Protein AF-A0A3D2WXI6-F1 (afdb_monomer)

Structure (mmCIF, N/CA/C/O backbone):
data_AF-A0A3D2WXI6-F1
#
_entry.id   AF-A0A3D2WXI6-F1
#
loop_
_atom_site.group_PDB
_atom_site.id
_atom_site.type_symbol
_atom_site.label_atom_id
_atom_site.label_alt_id
_atom_site.label_comp_id
_atom_site.label_asym_id
_atom_site.label_entity_id
_atom_site.label_seq_id
_atom_site.pdbx_PDB_ins_code
_atom_site.Cartn_x
_atom_site.Cartn_y
_atom_site.Cartn_z
_atom_site.occupancy
_atom_site.B_iso_or_equiv
_atom_site.auth_seq_id
_atom_site.auth_comp_id
_atom_site.auth_asym_id
_atom_site.auth_atom_id
_atom_site.pdbx_PDB_model_num
ATOM 1 N N . ASN A 1 1 ? -4.720 9.364 -12.636 1.00 71.19 1 ASN A N 1
ATOM 2 C CA . ASN A 1 1 ? -3.694 10.401 -12.856 1.00 71.19 1 ASN A CA 1
ATOM 3 C C . ASN A 1 1 ? -2.562 9.793 -13.688 1.00 71.19 1 ASN A C 1
ATOM 5 O O . ASN A 1 1 ? -1.708 9.123 -13.113 1.00 71.19 1 ASN A O 1
ATOM 9 N N . PRO A 1 2 ? -2.601 9.925 -15.025 1.00 82.81 2 PRO A N 1
ATOM 10 C CA . PRO A 1 2 ? -1.592 9.344 -15.919 1.00 82.81 2 PRO A CA 1
ATOM 11 C C . PRO A 1 2 ? -0.189 9.930 -15.697 1.00 82.81 2 PRO A C 1
ATOM 13 O O . PRO A 1 2 ? 0.794 9.209 -15.832 1.00 82.81 2 PRO A O 1
ATOM 16 N N . THR A 1 3 ? -0.095 11.177 -15.228 1.00 92.06 3 THR A N 1
ATOM 17 C CA . THR A 1 3 ? 1.172 11.884 -15.005 1.00 92.06 3 THR A CA 1
ATOM 18 C C . THR A 1 3 ? 2.094 11.170 -14.018 1.00 92.06 3 THR A C 1
ATOM 20 O O . THR A 1 3 ? 3.305 11.198 -14.191 1.00 92.06 3 THR A O 1
ATOM 23 N N . VAL A 1 4 ? 1.551 10.468 -13.015 1.00 93.19 4 VAL A N 1
ATOM 24 C CA . VAL A 1 4 ? 2.363 9.665 -12.077 1.00 93.19 4 VAL A CA 1
ATOM 25 C C . VAL A 1 4 ? 3.071 8.516 -12.799 1.00 93.19 4 VAL A C 1
ATOM 27 O O . VAL A 1 4 ? 4.236 8.230 -12.529 1.00 93.19 4 VAL A O 1
ATOM 30 N N . LEU A 1 5 ? 2.383 7.867 -13.743 1.00 95.88 5 LEU A N 1
ATOM 31 C CA . LEU A 1 5 ? 2.965 6.789 -14.540 1.00 95.88 5 LEU A CA 1
ATOM 32 C C . LEU A 1 5 ? 4.033 7.341 -15.486 1.00 95.88 5 LEU A C 1
ATOM 34 O O . LEU A 1 5 ? 5.084 6.727 -15.646 1.00 95.88 5 LEU A O 1
ATOM 38 N N . ASP A 1 6 ? 3.796 8.503 -16.088 1.00 95.94 6 ASP A N 1
ATOM 39 C CA . ASP A 1 6 ? 4.765 9.118 -16.996 1.00 95.94 6 ASP A CA 1
ATOM 40 C C . ASP A 1 6 ? 5.996 9.645 -16.255 1.00 95.94 6 ASP A C 1
ATOM 42 O O . ASP A 1 6 ? 7.114 9.402 -16.704 1.00 95.94 6 ASP A O 1
ATOM 46 N N . ALA A 1 7 ? 5.825 10.231 -15.068 1.00 95.69 7 ALA A N 1
ATOM 47 C CA . ALA A 1 7 ? 6.933 10.594 -14.186 1.00 95.69 7 ALA A CA 1
ATOM 48 C C . ALA A 1 7 ? 7.771 9.367 -13.805 1.00 95.69 7 ALA A C 1
ATOM 50 O O . ALA A 1 7 ? 8.995 9.397 -13.891 1.00 95.69 7 ALA A O 1
ATOM 51 N N . ALA A 1 8 ? 7.129 8.243 -13.476 1.00 95.69 8 ALA A N 1
ATOM 52 C CA . ALA A 1 8 ? 7.852 7.008 -13.211 1.00 95.69 8 ALA A CA 1
ATOM 53 C C . ALA A 1 8 ? 8.580 6.471 -14.456 1.00 95.69 8 ALA A C 1
ATOM 55 O O . ALA A 1 8 ? 9.699 5.989 -14.338 1.00 95.69 8 ALA A O 1
ATOM 56 N N . LYS A 1 9 ? 8.031 6.563 -15.670 1.00 96.25 9 LYS A N 1
ATOM 57 C CA . LYS A 1 9 ? 8.813 6.213 -16.877 1.00 96.25 9 LYS A CA 1
ATOM 58 C C . LYS A 1 9 ? 9.997 7.160 -17.067 1.00 96.25 9 LYS A C 1
ATOM 60 O O . LYS A 1 9 ? 11.080 6.723 -17.457 1.00 96.25 9 LYS A O 1
ATOM 65 N N . TRP A 1 10 ? 9.797 8.442 -16.775 1.00 96.25 10 TRP A N 1
ATOM 66 C CA . TRP A 1 10 ? 10.835 9.455 -16.877 1.00 96.25 10 TRP A CA 1
ATOM 67 C C . TRP A 1 10 ? 11.980 9.178 -15.897 1.00 96.25 10 TRP A C 1
ATOM 69 O O . TRP A 1 10 ? 13.123 9.148 -16.343 1.00 96.25 10 TRP A O 1
ATOM 79 N N . PHE A 1 11 ? 11.694 8.863 -14.624 1.00 95.38 11 PHE A N 1
ATOM 80 C CA . PHE A 1 11 ? 12.709 8.471 -13.634 1.00 95.38 11 PHE A CA 1
ATOM 81 C C . PHE A 1 11 ? 13.508 7.252 -14.091 1.00 95.38 11 PHE A C 1
ATOM 83 O O . PHE A 1 11 ? 14.732 7.259 -14.028 1.00 95.38 11 PHE A O 1
ATOM 90 N N . HIS A 1 12 ? 12.836 6.228 -14.614 1.00 94.69 12 HIS A N 1
ATOM 91 C CA . HIS A 1 12 ? 13.526 5.059 -15.151 1.00 94.69 12 HIS A CA 1
ATOM 92 C C . HIS A 1 12 ? 14.453 5.426 -16.320 1.00 94.69 12 HIS A C 1
ATOM 94 O O . HIS A 1 12 ? 15.540 4.883 -16.446 1.00 94.69 12 HIS A O 1
ATOM 100 N N . THR A 1 13 ? 14.029 6.335 -17.197 1.00 95.75 13 THR A N 1
ATOM 101 C CA . THR A 1 13 ? 14.791 6.675 -18.408 1.00 95.75 13 THR A CA 1
ATOM 102 C C . THR A 1 13 ? 15.962 7.615 -18.120 1.00 95.75 13 THR A C 1
ATOM 104 O O . THR A 1 13 ? 16.992 7.500 -18.772 1.00 95.75 13 THR A O 1
ATOM 107 N N . HIS A 1 14 ? 15.812 8.531 -17.159 1.00 95.38 14 HIS A N 1
ATOM 108 C CA . HIS A 1 14 ? 16.753 9.640 -16.964 1.00 95.38 14 HIS A CA 1
ATOM 109 C C . HIS A 1 14 ? 17.494 9.610 -15.627 1.00 95.38 14 HIS A C 1
ATOM 111 O O . HIS A 1 14 ? 18.581 10.162 -15.549 1.00 95.38 14 HIS A O 1
ATOM 117 N N . LEU A 1 15 ? 16.931 8.996 -14.579 1.00 92.94 15 LEU A N 1
ATOM 118 C CA . LEU A 1 15 ? 17.599 8.897 -13.275 1.00 92.94 15 LEU A CA 1
ATOM 119 C C . LEU A 1 15 ? 18.297 7.551 -13.092 1.00 92.94 15 LEU A C 1
ATOM 121 O O . LEU A 1 15 ? 19.396 7.509 -12.559 1.00 92.94 15 LEU A O 1
ATOM 125 N N . LEU A 1 16 ? 17.685 6.449 -13.537 1.00 90.94 16 LEU A N 1
ATOM 126 C CA . LEU A 1 16 ? 18.282 5.121 -13.367 1.00 90.94 16 LEU A CA 1
ATOM 127 C C . LEU A 1 16 ? 19.660 4.965 -14.042 1.00 90.94 16 LEU A C 1
ATOM 129 O O . LEU A 1 16 ? 20.490 4.283 -13.465 1.00 90.94 16 LEU A O 1
ATOM 133 N N . PRO A 1 17 ? 19.973 5.577 -15.202 1.00 93.75 17 PRO A N 1
ATOM 134 C CA . PRO A 1 17 ? 21.330 5.494 -15.755 1.00 93.75 17 PRO A CA 1
ATOM 135 C C . PRO A 1 17 ? 22.410 6.155 -14.881 1.00 93.75 17 PRO A C 1
ATOM 137 O O . PRO A 1 17 ? 23.574 5.780 -14.972 1.00 93.75 17 PRO A O 1
ATOM 140 N N . GLU A 1 18 ? 22.022 7.111 -14.033 1.00 93.38 18 GLU A N 1
ATOM 141 C CA . GLU A 1 18 ? 22.920 7.895 -13.173 1.00 93.38 18 GLU A CA 1
ATOM 142 C C . GLU A 1 18 ? 23.006 7.339 -11.736 1.00 93.38 18 GLU A C 1
ATOM 144 O O . GLU A 1 18 ? 23.770 7.838 -10.907 1.00 93.38 18 GLU A O 1
ATOM 149 N N . HIS A 1 19 ? 22.218 6.309 -11.409 1.00 91.12 19 HIS A N 1
ATOM 150 C CA . HIS A 1 19 ? 22.110 5.741 -10.066 1.00 91.12 19 HIS A CA 1
ATOM 151 C C . HIS A 1 19 ? 22.049 4.213 -10.111 1.00 91.12 19 HIS A C 1
ATOM 153 O O . HIS A 1 19 ? 21.441 3.634 -10.999 1.00 91.12 19 HIS A O 1
ATOM 159 N N . GLU A 1 20 ? 22.599 3.535 -9.103 1.00 87.56 20 GLU A N 1
ATOM 160 C CA . GLU A 1 20 ? 22.568 2.064 -9.049 1.00 87.56 20 GLU A CA 1
ATOM 161 C C . GLU A 1 20 ? 21.134 1.504 -9.040 1.00 87.56 20 GLU A C 1
ATOM 163 O O . GLU A 1 20 ? 20.847 0.469 -9.643 1.00 87.56 20 GLU A O 1
ATOM 168 N N . VAL A 1 21 ? 20.209 2.209 -8.381 1.00 88.12 21 VAL A N 1
ATOM 169 C CA . VAL A 1 21 ? 18.801 1.822 -8.301 1.00 88.12 21 VAL A CA 1
ATOM 170 C C . VAL A 1 21 ? 17.900 3.033 -8.055 1.00 88.12 21 VAL A C 1
ATOM 172 O O . VAL A 1 21 ? 18.290 4.007 -7.414 1.00 88.12 21 VAL A O 1
ATOM 175 N N . VAL A 1 22 ? 16.657 2.958 -8.538 1.00 92.31 22 VAL A N 1
ATOM 176 C CA . VAL A 1 22 ? 15.601 3.940 -8.261 1.00 92.31 22 VAL A CA 1
ATOM 177 C C . VAL A 1 22 ? 14.370 3.214 -7.718 1.00 92.31 22 VAL A C 1
ATOM 179 O O . VAL A 1 22 ? 13.900 2.233 -8.300 1.00 92.31 22 VAL A O 1
ATOM 182 N N . HIS A 1 23 ? 13.829 3.713 -6.605 1.00 93.75 23 HIS A N 1
ATOM 183 C CA . HIS A 1 23 ? 12.719 3.098 -5.870 1.00 93.75 23 HIS A CA 1
ATOM 184 C C . HIS A 1 23 ? 11.489 4.014 -5.824 1.00 93.75 23 HIS A C 1
ATOM 186 O O . HIS A 1 23 ? 11.142 4.521 -4.755 1.00 93.75 23 HIS A O 1
ATOM 192 N N . PRO A 1 24 ? 10.797 4.267 -6.948 1.00 96.06 24 PRO A N 1
ATOM 193 C CA . PRO A 1 24 ? 9.592 5.076 -6.888 1.00 96.06 24 PRO A CA 1
ATOM 194 C C . PRO A 1 24 ? 8.495 4.294 -6.161 1.00 96.06 24 PRO A C 1
ATOM 196 O O . PRO A 1 24 ? 8.316 3.091 -6.371 1.00 96.06 24 PRO A O 1
ATOM 199 N N . VAL A 1 25 ? 7.743 4.975 -5.303 1.00 96.50 25 VAL A N 1
ATOM 200 C CA . VAL A 1 25 ? 6.682 4.360 -4.504 1.00 96.50 25 VAL A CA 1
ATOM 201 C C . VAL A 1 25 ? 5.385 5.120 -4.725 1.00 96.50 25 VAL A C 1
ATOM 203 O O . VAL A 1 25 ? 5.319 6.326 -4.504 1.00 96.50 25 VAL A O 1
ATOM 206 N N . VAL A 1 26 ? 4.339 4.405 -5.132 1.00 97.38 26 VAL A N 1
ATOM 207 C CA . VAL A 1 26 ? 2.972 4.934 -5.115 1.00 97.38 26 VAL A CA 1
ATOM 208 C C . VAL A 1 26 ? 2.333 4.567 -3.785 1.00 97.38 26 VAL A C 1
ATOM 210 O O . VAL A 1 26 ? 2.302 3.395 -3.418 1.00 97.38 26 VAL A O 1
ATOM 213 N N . SER A 1 27 ? 1.790 5.565 -3.093 1.00 96.19 27 SER A N 1
ATOM 214 C CA . SER A 1 27 ? 0.934 5.379 -1.923 1.00 96.19 27 SER A CA 1
ATOM 215 C C . SER A 1 27 ? -0.479 5.859 -2.241 1.00 96.19 27 SER A C 1
ATOM 217 O O . SER A 1 27 ? -0.657 6.863 -2.937 1.00 96.19 27 SER A O 1
ATOM 219 N N . THR A 1 28 ? -1.497 5.135 -1.784 1.00 96.81 28 THR A N 1
ATOM 220 C CA . THR A 1 28 ? -2.892 5.497 -2.038 1.00 96.81 28 THR A CA 1
ATOM 221 C C . THR A 1 28 ? -3.820 5.065 -0.911 1.00 96.81 28 THR A C 1
ATOM 223 O O . THR A 1 28 ? -3.675 3.992 -0.335 1.00 96.81 28 THR A O 1
ATOM 226 N N . MET A 1 29 ? -4.833 5.888 -0.648 1.00 95.94 29 MET A N 1
ATOM 227 C CA . MET A 1 29 ? -5.969 5.556 0.220 1.00 95.94 29 MET A CA 1
ATOM 228 C C . MET A 1 29 ? -7.058 4.728 -0.485 1.00 95.94 29 MET A C 1
ATOM 230 O O . MET A 1 29 ? -8.073 4.410 0.130 1.00 95.94 29 MET A O 1
ATOM 234 N N . MET A 1 30 ? -6.846 4.363 -1.759 1.00 97.69 30 MET A N 1
ATOM 235 C CA . MET A 1 30 ? -7.803 3.642 -2.610 1.00 97.69 30 MET A CA 1
ATOM 236 C C . MET A 1 30 ? -9.127 4.416 -2.783 1.00 97.69 30 MET A C 1
ATOM 238 O O . MET A 1 30 ? -10.163 3.995 -2.271 1.00 97.69 30 MET A O 1
ATOM 242 N N . PRO A 1 31 ? -9.114 5.568 -3.487 1.00 97.25 31 PRO A N 1
ATOM 243 C CA . PRO A 1 31 ? -10.261 6.471 -3.567 1.00 97.25 31 PRO A CA 1
ATOM 244 C C . PRO A 1 31 ? -11.451 5.861 -4.315 1.00 97.25 31 PRO A C 1
ATOM 246 O O . PRO A 1 31 ? -11.362 5.571 -5.510 1.00 97.25 31 PRO A O 1
ATOM 249 N N . LYS A 1 32 ? -12.601 5.754 -3.643 1.00 96.38 32 LYS A N 1
ATOM 250 C CA . LYS A 1 32 ? -13.790 5.045 -4.144 1.00 96.38 32 LYS A CA 1
ATOM 251 C C . LYS A 1 32 ? -14.466 5.687 -5.353 1.00 96.38 32 LYS A C 1
ATOM 253 O O . LYS A 1 32 ? -15.158 5.014 -6.102 1.00 96.38 32 LYS A O 1
ATOM 258 N N . ARG A 1 33 ? -14.272 6.995 -5.551 1.00 95.19 33 ARG A N 1
ATOM 259 C CA . ARG A 1 33 ? -14.867 7.759 -6.666 1.00 95.19 33 ARG A CA 1
ATOM 260 C C . ARG A 1 33 ? -13.975 7.831 -7.906 1.00 95.19 33 ARG A C 1
ATOM 262 O O . ARG A 1 33 ? -14.335 8.486 -8.876 1.00 95.19 33 ARG A O 1
ATOM 269 N N . ASN A 1 34 ? -12.804 7.195 -7.884 1.00 95.25 34 ASN A N 1
ATOM 270 C CA . ASN A 1 34 ? -11.911 7.171 -9.034 1.00 95.25 34 ASN A CA 1
ATOM 271 C C . ASN A 1 34 ? -12.202 5.941 -9.904 1.00 95.25 34 ASN A C 1
ATOM 273 O O . ASN A 1 34 ? -11.692 4.853 -9.644 1.00 95.25 34 ASN A O 1
ATOM 277 N N . GLU A 1 35 ? -12.981 6.135 -10.967 1.00 94.44 35 GLU A N 1
ATOM 278 C CA . GLU A 1 35 ? -13.346 5.081 -11.928 1.00 94.44 35 GLU A CA 1
ATOM 279 C C . GLU A 1 35 ? -12.125 4.405 -12.588 1.00 94.44 35 GLU A C 1
ATOM 281 O O . GLU A 1 35 ? -12.158 3.222 -12.924 1.00 94.44 35 GLU A O 1
ATOM 286 N N . TRP A 1 36 ? -10.999 5.120 -12.694 1.00 95.88 36 TRP A N 1
ATOM 287 C CA . TRP A 1 36 ? -9.758 4.628 -13.296 1.00 95.88 36 TRP A CA 1
ATOM 288 C C . TRP A 1 36 ? -8.810 3.967 -12.288 1.00 95.88 36 TRP A C 1
ATOM 290 O O . TRP A 1 36 ? -7.704 3.571 -12.664 1.00 95.88 36 TRP A O 1
ATOM 300 N N . LEU A 1 37 ? -9.201 3.838 -11.013 1.00 96.88 37 LEU A N 1
ATOM 301 C CA . LEU A 1 37 ? -8.332 3.328 -9.948 1.00 96.88 37 LEU A CA 1
ATOM 302 C C . LEU A 1 37 ? -7.794 1.931 -10.265 1.00 96.88 37 LEU A C 1
ATOM 304 O O . LEU A 1 37 ? -6.585 1.715 -10.196 1.00 96.88 37 LEU A O 1
ATOM 308 N N . LYS A 1 38 ? -8.665 0.998 -10.670 1.00 97.25 38 LYS A N 1
ATOM 309 C CA . LYS A 1 38 ? -8.248 -0.373 -11.001 1.00 97.25 38 LYS A CA 1
ATOM 310 C C . LYS A 1 38 ? -7.231 -0.389 -12.141 1.00 97.25 38 LYS A C 1
ATOM 312 O O . LYS A 1 38 ? -6.179 -1.013 -12.013 1.00 97.25 38 LYS A O 1
ATOM 317 N N . LEU A 1 39 ? -7.512 0.336 -13.226 1.00 97.06 39 LEU A N 1
ATOM 318 C CA . LEU A 1 39 ? -6.600 0.439 -14.367 1.00 97.06 39 LEU A CA 1
ATOM 319 C C . LEU A 1 39 ? -5.245 1.018 -13.944 1.00 97.06 39 LEU A C 1
ATOM 321 O O . LEU A 1 39 ? -4.199 0.499 -14.337 1.00 97.06 39 LEU A O 1
ATOM 325 N N . PHE A 1 40 ? -5.260 2.069 -13.125 1.00 98.00 40 PHE A N 1
ATOM 326 C CA . PHE A 1 40 ? -4.052 2.704 -12.620 1.00 98.00 40 PHE A CA 1
ATOM 327 C C . PHE A 1 40 ? -3.211 1.742 -11.773 1.00 98.00 40 PHE A C 1
ATOM 329 O O . PHE A 1 40 ? -2.027 1.582 -12.058 1.00 98.00 40 PHE A O 1
ATOM 336 N N . ILE A 1 41 ? -3.810 1.054 -10.794 1.00 98.31 41 ILE A N 1
ATOM 337 C CA . ILE A 1 41 ? -3.106 0.102 -9.920 1.00 98.31 41 ILE A CA 1
ATOM 338 C C . ILE A 1 41 ? -2.503 -1.048 -10.727 1.00 98.31 41 ILE A C 1
ATOM 340 O O . ILE A 1 41 ? -1.327 -1.368 -10.566 1.00 98.31 41 ILE A O 1
ATOM 344 N N . HIS A 1 42 ? -3.270 -1.632 -11.648 1.00 97.75 42 HIS A N 1
ATOM 345 C CA . HIS A 1 42 ? -2.789 -2.725 -12.499 1.00 97.75 42 HIS A CA 1
ATOM 346 C C . HIS A 1 42 ? -1.640 -2.272 -13.408 1.00 97.75 42 HIS A C 1
ATOM 348 O O . HIS A 1 42 ? -0.659 -2.995 -13.594 1.00 97.75 42 HIS A O 1
ATOM 354 N N . THR A 1 43 ? -1.721 -1.051 -13.942 1.00 98.00 43 THR A N 1
ATOM 355 C CA . THR A 1 43 ? -0.654 -0.470 -14.770 1.00 98.00 43 THR A CA 1
ATOM 356 C C . THR A 1 43 ? 0.596 -0.181 -13.945 1.00 98.00 43 THR A C 1
ATOM 358 O O . THR A 1 43 ? 1.698 -0.539 -14.365 1.00 98.00 43 THR A O 1
ATOM 361 N N . TRP A 1 44 ? 0.433 0.393 -12.750 1.00 98.38 44 TRP A N 1
ATOM 362 C CA . TRP A 1 44 ? 1.526 0.625 -11.812 1.00 98.38 44 TRP A CA 1
ATOM 363 C C . TRP A 1 44 ? 2.227 -0.679 -11.440 1.00 98.38 44 TRP A C 1
ATOM 365 O O . TRP A 1 44 ? 3.444 -0.767 -11.554 1.00 98.38 44 TRP A O 1
ATOM 375 N N . MET A 1 45 ? 1.476 -1.722 -11.084 1.00 98.38 45 MET A N 1
ATOM 376 C CA . MET A 1 45 ? 2.047 -3.021 -10.721 1.00 98.38 45 MET A CA 1
ATOM 377 C C . MET A 1 45 ? 2.781 -3.684 -11.887 1.00 98.38 45 MET A C 1
ATOM 379 O O . MET A 1 45 ? 3.846 -4.271 -11.691 1.00 98.38 45 MET A O 1
ATOM 383 N N . ARG A 1 46 ? 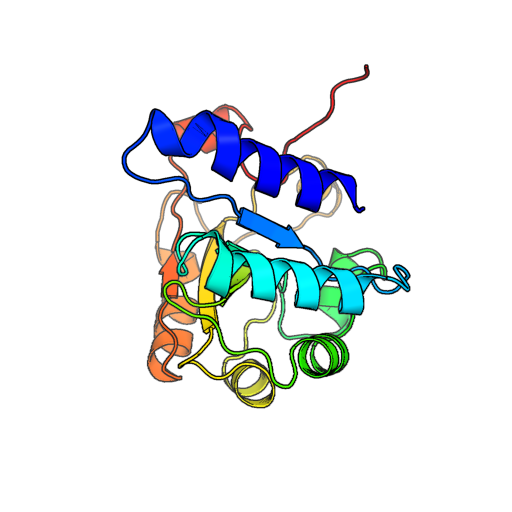2.289 -3.526 -13.122 1.00 98.06 46 ARG A N 1
ATOM 384 C CA . ARG A 1 46 ? 3.020 -3.969 -14.317 1.00 98.06 46 ARG A CA 1
ATOM 385 C C . ARG A 1 46 ? 4.347 -3.229 -14.473 1.00 98.06 46 ARG A C 1
ATOM 387 O O . ARG A 1 46 ? 5.355 -3.872 -14.752 1.00 98.06 46 ARG A O 1
ATOM 394 N N . MET A 1 47 ? 4.362 -1.908 -14.291 1.00 97.88 47 MET A N 1
ATOM 395 C CA . MET A 1 47 ? 5.595 -1.118 -14.340 1.00 97.88 47 MET A CA 1
ATOM 396 C C . MET A 1 47 ? 6.546 -1.495 -13.202 1.00 97.88 47 MET A C 1
ATOM 398 O O . MET A 1 47 ? 7.712 -1.769 -13.463 1.00 97.88 47 MET A O 1
ATOM 402 N N . LYS A 1 48 ? 6.053 -1.599 -11.965 1.00 97.31 48 LYS A N 1
ATOM 403 C CA . LYS A 1 48 ? 6.834 -2.052 -10.809 1.00 97.31 48 LYS A CA 1
ATOM 404 C C . LYS A 1 48 ? 7.531 -3.377 -11.094 1.00 97.31 48 LYS A C 1
ATOM 406 O O . LYS A 1 48 ? 8.736 -3.481 -10.891 1.00 97.31 48 LYS A O 1
ATOM 411 N N . ASN A 1 49 ? 6.787 -4.371 -11.573 1.00 98.31 49 ASN A N 1
ATOM 412 C CA . ASN A 1 49 ? 7.320 -5.715 -11.771 1.00 98.31 49 ASN A CA 1
ATOM 413 C C . ASN A 1 49 ? 8.238 -5.816 -12.995 1.00 98.31 49 ASN A C 1
ATOM 415 O O . ASN A 1 49 ? 9.242 -6.514 -12.931 1.00 98.31 49 ASN A O 1
ATOM 419 N N . ARG A 1 50 ? 7.895 -5.157 -14.110 1.00 97.25 50 ARG A N 1
ATOM 420 C CA . ARG A 1 50 ? 8.604 -5.333 -15.390 1.00 97.25 50 ARG A CA 1
ATOM 421 C C . ARG A 1 50 ? 9.620 -4.240 -15.680 1.00 97.25 50 ARG A C 1
ATOM 423 O O . ARG A 1 50 ? 10.744 -4.554 -16.031 1.00 97.25 50 ARG A O 1
ATOM 430 N N . LEU A 1 51 ? 9.221 -2.976 -15.549 1.00 96.44 51 LEU A N 1
ATOM 431 C CA . LEU A 1 51 ? 10.095 -1.839 -15.847 1.00 96.44 51 LEU A CA 1
ATOM 432 C C . LEU A 1 51 ? 11.140 -1.660 -14.744 1.00 96.44 51 LEU A C 1
ATOM 434 O O . LEU A 1 51 ? 12.310 -1.485 -15.029 1.00 96.44 51 LEU A O 1
ATOM 438 N N . TYR A 1 52 ? 10.725 -1.765 -13.482 1.00 96.56 52 TYR A N 1
ATOM 439 C CA . TYR A 1 52 ? 11.607 -1.575 -12.329 1.00 96.56 52 TYR A CA 1
ATOM 440 C C . TYR A 1 52 ? 12.184 -2.875 -11.754 1.00 96.56 52 TYR A C 1
ATOM 442 O O . TYR A 1 52 ? 12.827 -2.836 -10.707 1.00 96.56 52 TYR A O 1
ATOM 450 N N . GLY A 1 53 ? 11.916 -4.033 -12.369 1.00 95.75 53 GLY A N 1
ATOM 451 C CA . GLY A 1 53 ? 12.407 -5.330 -11.882 1.00 95.75 53 GLY A CA 1
ATOM 452 C C . GLY A 1 53 ? 12.012 -5.654 -10.434 1.00 95.75 53 GLY A C 1
ATOM 453 O O . GLY A 1 53 ? 12.716 -6.384 -9.748 1.00 95.75 53 GLY A O 1
ATOM 454 N N . GLY A 1 54 ? 10.917 -5.073 -9.935 1.00 96.06 54 GLY A N 1
ATOM 455 C CA . GLY A 1 54 ? 10.458 -5.225 -8.555 1.00 96.06 54 GLY A CA 1
ATOM 456 C C . GLY A 1 54 ? 10.954 -4.170 -7.559 1.00 96.06 54 GLY A C 1
ATOM 457 O O . GLY A 1 54 ? 10.475 -4.171 -6.421 1.00 96.06 54 GLY A O 1
ATOM 458 N N . ASN A 1 55 ? 11.828 -3.243 -7.973 1.00 95.25 55 ASN A N 1
ATOM 459 C CA . ASN A 1 55 ? 12.421 -2.212 -7.109 1.00 95.25 55 ASN A CA 1
ATOM 460 C C . ASN A 1 55 ? 11.472 -1.064 -6.742 1.00 95.25 55 ASN A C 1
ATOM 462 O O . ASN A 1 55 ? 11.673 -0.419 -5.713 1.00 95.25 55 ASN A O 1
ATOM 466 N N . ALA A 1 56 ? 10.432 -0.814 -7.538 1.00 96.81 56 ALA A N 1
ATOM 467 C CA . ALA A 1 56 ? 9.387 0.142 -7.179 1.00 96.81 56 ALA A CA 1
ATOM 468 C C . ALA A 1 56 ? 8.466 -0.417 -6.075 1.00 96.81 56 ALA A C 1
ATOM 470 O O . ALA A 1 56 ? 8.413 -1.627 -5.837 1.00 96.81 56 ALA A O 1
ATOM 471 N N . GLY A 1 57 ? 7.720 0.457 -5.401 1.00 97.62 57 GLY A N 1
ATOM 472 C CA . GLY A 1 57 ? 6.811 0.102 -4.307 1.00 97.62 57 GLY A CA 1
ATOM 473 C C . GLY A 1 57 ? 5.347 0.444 -4.585 1.00 97.62 57 GLY A C 1
ATOM 474 O O . GLY A 1 57 ? 5.033 1.377 -5.321 1.00 97.62 57 GLY A O 1
ATOM 475 N N . LEU A 1 58 ? 4.440 -0.297 -3.952 1.00 98.50 58 LEU A N 1
ATOM 476 C CA . LEU A 1 58 ? 3.037 0.083 -3.798 1.00 98.50 58 LEU A CA 1
ATOM 477 C C . LEU A 1 58 ? 2.701 0.027 -2.310 1.00 98.50 58 LEU A C 1
ATOM 479 O O . LEU A 1 58 ? 3.012 -0.967 -1.654 1.00 98.50 58 LEU A O 1
ATOM 483 N N . GLN A 1 59 ? 2.066 1.078 -1.804 1.00 98.56 59 GLN A N 1
ATOM 484 C CA . GLN A 1 59 ? 1.564 1.135 -0.440 1.00 98.56 59 GLN A CA 1
ATOM 485 C C . GLN A 1 59 ? 0.078 1.486 -0.431 1.00 98.56 59 GLN A C 1
ATOM 487 O O . GLN A 1 59 ? -0.369 2.386 -1.148 1.00 98.56 59 GLN A O 1
ATOM 492 N N . LEU A 1 60 ? -0.679 0.771 0.389 1.00 98.38 60 LEU A N 1
ATOM 493 C CA . LEU A 1 60 ? -2.102 0.974 0.597 1.00 98.38 60 LEU A CA 1
ATOM 494 C C . LEU A 1 60 ? -2.299 1.535 2.002 1.00 98.38 60 LEU A C 1
ATOM 496 O O . LEU A 1 60 ? -1.911 0.904 2.983 1.00 98.38 60 LEU A O 1
ATOM 500 N N . SER A 1 61 ? -2.891 2.720 2.108 1.00 96.31 61 SER A N 1
ATOM 501 C CA . SER A 1 61 ? -3.266 3.298 3.398 1.00 96.31 61 SER A CA 1
ATOM 502 C C . SER A 1 61 ? -4.544 2.628 3.895 1.00 96.31 61 SER A C 1
ATOM 504 O O . SER A 1 61 ? -5.646 2.936 3.426 1.00 96.31 61 SER A O 1
ATOM 506 N N . ILE A 1 62 ? -4.373 1.670 4.808 1.00 96.94 62 ILE A N 1
ATOM 507 C CA . ILE A 1 62 ? -5.464 0.896 5.403 1.00 96.94 62 ILE A CA 1
ATOM 508 C C . ILE A 1 62 ? -5.932 1.561 6.692 1.00 96.94 62 ILE A C 1
ATOM 510 O O . ILE A 1 62 ? -7.110 1.893 6.792 1.00 96.94 62 ILE A O 1
ATOM 514 N N . ASN A 1 63 ? -4.994 1.837 7.602 1.00 93.06 63 ASN A N 1
ATOM 515 C CA . ASN A 1 63 ? -5.163 2.517 8.890 1.00 93.06 63 ASN A CA 1
ATOM 516 C C . ASN A 1 63 ? -6.069 1.855 9.938 1.00 93.06 63 ASN A C 1
ATOM 518 O O . ASN A 1 63 ? -5.739 1.966 11.112 1.00 93.06 63 ASN A O 1
ATOM 522 N N . SER A 1 64 ? -7.141 1.168 9.550 1.00 94.62 64 SER A N 1
ATOM 523 C CA . SER A 1 64 ? -7.978 0.374 10.455 1.00 94.62 64 SER A CA 1
ATOM 524 C C . SER A 1 64 ? -8.545 -0.856 9.741 1.00 94.62 64 SER A C 1
ATOM 526 O O . SER A 1 64 ? -8.773 -0.818 8.525 1.00 94.62 64 SER A O 1
ATOM 528 N N . THR A 1 65 ? -8.747 -1.946 10.485 1.00 97.19 65 THR A N 1
ATOM 529 C CA . THR A 1 65 ? -9.489 -3.140 10.043 1.00 97.19 65 THR A CA 1
ATOM 530 C C . THR A 1 65 ? -10.995 -3.024 10.229 1.00 97.19 65 THR A C 1
ATOM 532 O O . THR A 1 65 ? -11.740 -3.813 9.648 1.00 97.19 65 THR A O 1
ATOM 535 N N . ASN A 1 66 ? -11.445 -2.012 10.966 1.00 97.00 66 ASN A N 1
ATOM 536 C CA . ASN A 1 66 ? -12.847 -1.693 11.148 1.00 97.00 66 ASN A CA 1
ATOM 537 C C . ASN A 1 66 ? -13.330 -0.755 10.026 1.00 97.00 66 ASN A C 1
ATOM 539 O O . ASN A 1 66 ? -12.788 0.334 9.814 1.00 97.00 66 ASN A O 1
ATOM 543 N N . GLU A 1 67 ? -14.367 -1.169 9.294 1.00 96.94 67 GLU A N 1
ATOM 544 C CA . GLU A 1 67 ? -14.880 -0.408 8.146 1.00 96.94 67 GLU A CA 1
ATOM 545 C C . GLU A 1 67 ? -15.471 0.952 8.536 1.00 96.94 67 GLU A C 1
ATOM 547 O O . GLU A 1 67 ? -15.319 1.916 7.783 1.00 96.94 67 GLU A O 1
ATOM 552 N N . ASP A 1 68 ? -16.096 1.068 9.711 1.00 95.81 68 ASP A N 1
ATOM 553 C CA . ASP A 1 68 ? -16.686 2.325 10.174 1.00 95.81 68 ASP A CA 1
ATOM 554 C C . ASP A 1 68 ? -15.594 3.329 10.556 1.00 95.81 68 ASP A C 1
ATOM 556 O O . ASP A 1 68 ? -15.614 4.472 10.087 1.00 95.81 68 ASP A O 1
ATOM 560 N N . GLU A 1 69 ? -14.590 2.896 11.328 1.00 94.00 69 GLU A N 1
ATOM 561 C CA . GLU A 1 69 ? -13.419 3.718 11.662 1.00 94.00 69 GLU A CA 1
ATOM 562 C C . GLU A 1 69 ? -12.709 4.198 10.398 1.00 94.00 69 GLU A C 1
ATOM 564 O O . GLU A 1 69 ? -12.402 5.385 10.238 1.00 94.00 69 GLU A O 1
ATOM 569 N N . ARG A 1 70 ? -12.484 3.277 9.460 1.00 94.00 70 ARG A N 1
ATOM 570 C CA . ARG A 1 70 ? -11.820 3.572 8.199 1.00 94.00 70 ARG A CA 1
ATOM 571 C C . ARG A 1 70 ? -12.636 4.542 7.342 1.00 94.00 70 ARG A C 1
ATOM 573 O O . ARG A 1 70 ? -12.075 5.475 6.758 1.00 94.00 70 ARG A O 1
ATOM 580 N N . ASN A 1 71 ? -13.950 4.348 7.261 1.00 92.75 71 ASN A N 1
ATOM 581 C CA . ASN A 1 71 ? -14.850 5.238 6.538 1.00 92.75 71 ASN A CA 1
ATOM 582 C C . ASN A 1 71 ? -14.829 6.651 7.141 1.00 92.75 71 ASN A C 1
ATOM 584 O O . ASN A 1 71 ? -14.720 7.617 6.385 1.00 92.75 71 ASN A O 1
ATOM 588 N N . ILE A 1 72 ? -14.847 6.784 8.470 1.00 90.69 72 ILE A N 1
ATOM 589 C CA . ILE A 1 72 ? -14.722 8.077 9.161 1.00 90.69 72 ILE A CA 1
ATOM 590 C C . ILE A 1 72 ? -13.373 8.729 8.841 1.00 90.69 72 ILE A C 1
ATOM 592 O O . ILE A 1 72 ? -13.337 9.871 8.384 1.00 90.69 72 ILE A O 1
ATOM 596 N N . MET A 1 73 ? -12.267 7.997 8.996 1.00 87.06 73 MET A N 1
ATOM 597 C CA . MET A 1 73 ? -10.910 8.523 8.816 1.00 87.06 73 MET A CA 1
ATOM 598 C C . MET A 1 73 ? -10.667 9.114 7.424 1.00 87.06 73 MET A C 1
ATOM 600 O O . MET A 1 73 ? -9.983 10.125 7.272 1.00 87.06 73 MET A O 1
ATOM 604 N N . PHE A 1 74 ? -11.235 8.495 6.392 1.00 89.88 74 PHE A N 1
ATOM 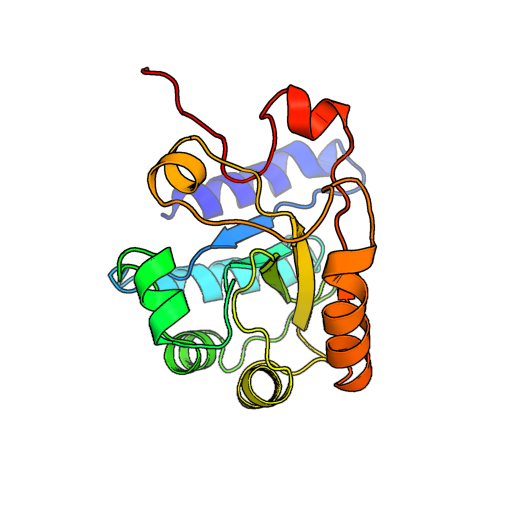605 C CA . PHE A 1 74 ? -11.096 8.954 5.013 1.00 89.88 74 PHE A CA 1
ATOM 606 C C . PHE A 1 74 ? -12.265 9.830 4.538 1.00 89.88 74 PHE A C 1
ATOM 608 O O . PHE A 1 74 ? -12.410 10.052 3.329 1.00 89.88 74 PHE A O 1
ATOM 615 N N . ASN A 1 75 ? -13.104 10.337 5.450 1.00 93.12 75 ASN A N 1
ATOM 616 C CA . ASN A 1 75 ? -14.293 11.146 5.152 1.00 93.12 75 ASN A CA 1
ATOM 617 C C . ASN A 1 75 ? -15.203 10.489 4.099 1.00 93.12 75 ASN A C 1
ATOM 619 O O . ASN A 1 75 ? -15.709 11.133 3.179 1.00 93.12 75 ASN A O 1
ATOM 623 N N . GLY A 1 76 ? -15.319 9.166 4.175 1.00 93.75 76 GLY A N 1
ATOM 624 C CA . GLY A 1 76 ? -16.058 8.328 3.248 1.00 93.75 76 GLY A CA 1
ATOM 625 C C . GLY A 1 76 ? -15.536 8.339 1.817 1.00 93.75 76 GLY A C 1
ATOM 626 O O . GLY A 1 76 ? -16.301 8.030 0.911 1.00 93.75 76 GLY A O 1
ATOM 627 N N . ASN A 1 77 ? -14.274 8.694 1.563 1.00 95.56 77 ASN A N 1
ATOM 628 C CA . ASN A 1 77 ? -13.721 8.757 0.204 1.00 95.56 77 ASN A CA 1
ATOM 629 C C . ASN A 1 77 ? -12.922 7.519 -0.209 1.00 95.56 77 ASN A C 1
ATOM 631 O O . ASN A 1 77 ? -12.547 7.418 -1.376 1.00 95.56 77 ASN A O 1
ATOM 635 N N . ALA A 1 78 ? -12.664 6.589 0.704 1.00 96.38 78 ALA A N 1
ATOM 636 C CA . ALA A 1 78 ? -11.881 5.392 0.437 1.00 96.38 78 ALA A CA 1
ATOM 637 C C . ALA A 1 78 ? -12.769 4.152 0.253 1.00 96.38 78 ALA A C 1
ATOM 639 O O . ALA A 1 78 ? -13.891 4.109 0.753 1.00 96.38 78 ALA A O 1
ATOM 640 N N . LEU A 1 79 ? -12.266 3.160 -0.481 1.00 98.31 79 LEU A N 1
ATOM 641 C CA . LEU A 1 79 ? -12.901 1.847 -0.654 1.00 98.31 79 LEU A CA 1
ATOM 642 C C . LEU A 1 79 ? -12.816 1.007 0.619 1.00 98.31 79 LEU A C 1
ATOM 644 O O . LEU A 1 79 ? -11.824 1.116 1.333 1.00 98.31 79 LEU A O 1
ATOM 648 N N . SER A 1 80 ? -13.797 0.142 0.853 1.00 98.12 80 SER A N 1
ATOM 649 C CA . SER A 1 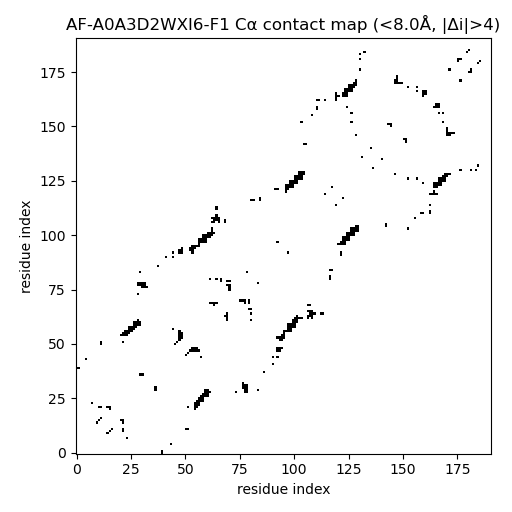80 ? -13.748 -0.881 1.908 1.00 98.12 80 SER A CA 1
ATOM 650 C C . SER A 1 80 ? -12.652 -1.929 1.653 1.00 98.12 80 SER A C 1
ATOM 652 O O . SER A 1 80 ? -12.167 -2.069 0.524 1.00 98.12 80 SER A O 1
ATOM 654 N N . LEU A 1 81 ? -12.256 -2.700 2.667 1.00 98.50 81 LEU A N 1
ATOM 655 C CA . LEU A 1 81 ? -11.268 -3.777 2.529 1.00 98.50 81 LEU A CA 1
ATOM 656 C C . LEU A 1 81 ? -11.663 -4.829 1.475 1.00 98.50 81 LEU A C 1
ATOM 658 O O . LEU A 1 81 ? -10.810 -5.148 0.639 1.00 98.50 81 LEU A O 1
ATOM 662 N N . PRO A 1 82 ? -12.922 -5.318 1.407 1.00 98.56 82 PRO A N 1
ATOM 663 C CA . PRO A 1 82 ? -13.346 -6.231 0.344 1.00 98.56 82 PRO A CA 1
ATOM 664 C C . PRO A 1 82 ? -13.226 -5.625 -1.060 1.00 98.56 82 PRO A C 1
ATOM 666 O 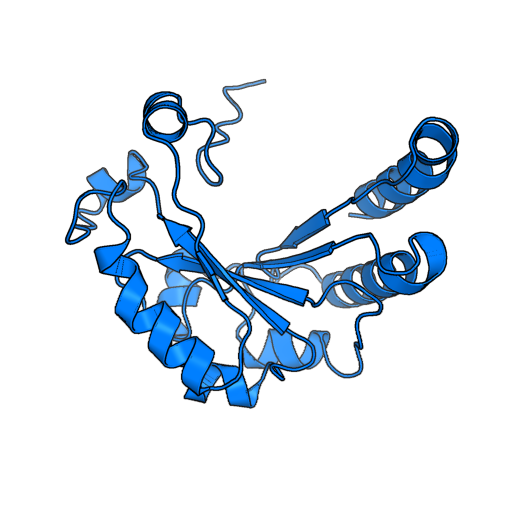O . PRO A 1 82 ? -12.842 -6.304 -2.015 1.00 98.56 82 PRO A O 1
ATOM 669 N N . GLU A 1 83 ? -13.542 -4.338 -1.218 1.00 98.56 83 GLU A N 1
ATOM 670 C CA . GLU A 1 83 ? -13.426 -3.654 -2.509 1.00 98.56 83 GLU A CA 1
ATOM 671 C C . GLU A 1 83 ? -11.962 -3.455 -2.920 1.00 98.56 83 GLU A C 1
ATOM 673 O O . GLU A 1 83 ? -11.623 -3.623 -4.095 1.00 98.56 83 GLU A O 1
ATOM 678 N N . ILE A 1 84 ? -11.083 -3.148 -1.960 1.00 98.69 84 ILE A N 1
ATOM 679 C CA . ILE A 1 84 ? -9.632 -3.108 -2.173 1.00 98.69 84 ILE A CA 1
ATOM 680 C C . ILE A 1 84 ? -9.147 -4.488 -2.623 1.00 98.69 84 ILE A C 1
ATOM 682 O O . ILE A 1 84 ? -8.502 -4.581 -3.668 1.00 98.69 84 ILE A O 1
ATOM 686 N N . ALA A 1 85 ? -9.506 -5.557 -1.906 1.00 98.44 85 ALA A N 1
ATOM 687 C CA . ALA A 1 85 ? -9.148 -6.931 -2.258 1.00 98.44 85 ALA A CA 1
ATOM 688 C C . ALA A 1 85 ? -9.587 -7.285 -3.688 1.00 98.44 85 ALA A C 1
ATOM 690 O O . ALA A 1 85 ? -8.799 -7.808 -4.471 1.00 98.44 85 ALA A O 1
ATOM 691 N N . LYS A 1 86 ? -10.801 -6.888 -4.089 1.00 98.44 86 LYS A N 1
ATOM 692 C CA . LYS A 1 86 ? -11.319 -7.089 -5.452 1.00 98.44 86 LYS A CA 1
ATOM 693 C C . LYS A 1 86 ? -10.525 -6.344 -6.533 1.00 98.44 86 LYS A C 1
ATOM 695 O O . LYS A 1 86 ? -10.438 -6.814 -7.669 1.00 98.44 86 LYS A O 1
ATOM 700 N N . ILE A 1 87 ? -9.972 -5.167 -6.234 1.00 98.38 87 ILE A N 1
ATOM 701 C CA . ILE A 1 87 ? -9.070 -4.466 -7.164 1.00 98.38 87 ILE A CA 1
ATOM 702 C C . ILE A 1 87 ? -7.715 -5.172 -7.237 1.00 98.38 87 ILE A C 1
ATOM 704 O O . ILE A 1 87 ? -7.133 -5.247 -8.323 1.00 98.38 87 ILE A O 1
ATOM 708 N N . MET A 1 88 ? -7.230 -5.667 -6.100 1.00 98.44 88 MET A N 1
ATOM 709 C CA . MET A 1 88 ? -5.928 -6.315 -5.963 1.00 98.44 88 MET A CA 1
ATOM 710 C C . MET A 1 88 ? -5.911 -7.778 -6.419 1.00 98.44 88 MET A C 1
ATOM 712 O O . MET A 1 88 ? -4.834 -8.349 -6.560 1.00 98.44 88 MET A O 1
ATOM 716 N N . ASP A 1 89 ? -7.072 -8.369 -6.687 1.00 96.75 89 ASP A N 1
ATOM 717 C CA . ASP A 1 89 ? -7.188 -9.749 -7.143 1.00 96.75 89 ASP A CA 1
ATOM 718 C C . ASP A 1 89 ? -6.308 -10.037 -8.376 1.00 96.75 89 ASP A C 1
ATOM 720 O O . ASP A 1 89 ? -6.247 -9.258 -9.336 1.00 96.75 89 ASP A O 1
ATOM 724 N N . GLY A 1 90 ? -5.579 -11.153 -8.315 1.00 95.31 90 GLY A N 1
ATOM 725 C CA . GLY A 1 90 ? -4.601 -11.5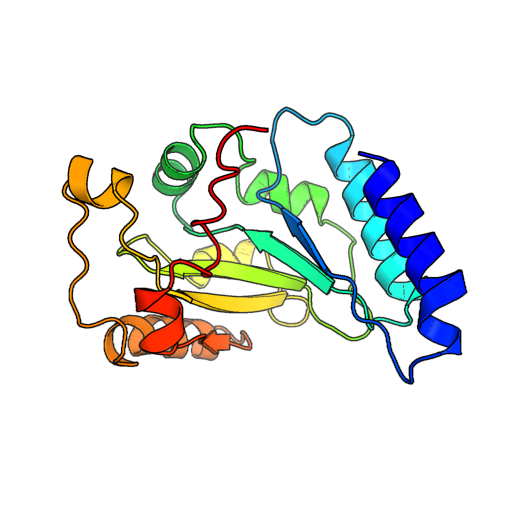71 -9.323 1.00 95.31 90 GLY A CA 1
ATOM 726 C C . GLY A 1 90 ? -3.298 -10.757 -9.380 1.00 95.31 90 GLY A C 1
ATOM 727 O O . GLY A 1 90 ? -2.441 -11.048 -10.218 1.00 95.31 90 GLY A O 1
ATOM 728 N N . ILE A 1 91 ? -3.102 -9.749 -8.522 1.00 97.75 91 ILE A N 1
ATOM 729 C CA . ILE A 1 91 ? -1.850 -8.985 -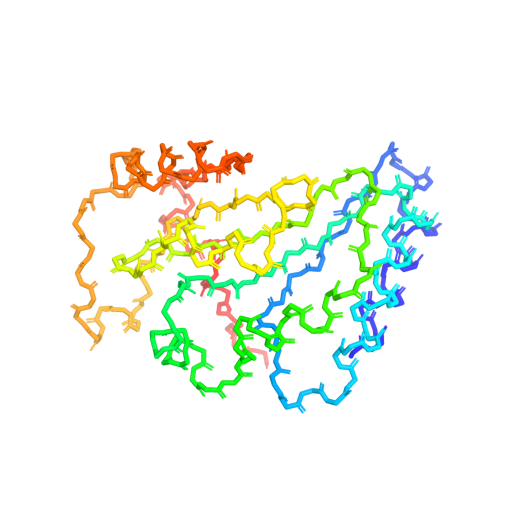8.462 1.00 97.75 91 ILE A CA 1
ATOM 730 C C . ILE A 1 91 ? -0.827 -9.724 -7.598 1.00 97.75 91 ILE A C 1
ATOM 732 O O . ILE A 1 91 ? -0.997 -9.868 -6.392 1.00 97.75 91 ILE A O 1
ATOM 736 N N . VAL A 1 92 ? 0.298 -10.098 -8.209 1.00 98.12 92 VAL A N 1
ATOM 737 C CA . VAL A 1 92 ? 1.449 -10.692 -7.515 1.00 98.12 92 VAL A CA 1
ATOM 738 C C . VAL A 1 92 ? 2.656 -9.754 -7.645 1.00 98.12 92 VAL A C 1
ATOM 740 O O . VAL A 1 92 ? 3.072 -9.457 -8.772 1.00 98.12 92 VAL A O 1
ATOM 743 N N . PRO A 1 93 ? 3.218 -9.223 -6.543 1.00 97.94 93 PRO A N 1
ATOM 744 C CA . PRO A 1 93 ? 4.419 -8.396 -6.595 1.00 97.94 93 PRO A CA 1
ATOM 745 C C . PRO A 1 93 ? 5.669 -9.219 -6.940 1.00 97.94 93 PRO A C 1
ATOM 747 O O . PRO A 1 93 ? 5.853 -10.327 -6.452 1.00 97.94 93 PRO A O 1
ATOM 750 N N . VAL A 1 94 ? 6.565 -8.637 -7.741 1.00 97.94 94 VAL A N 1
ATOM 751 C CA . VAL A 1 94 ? 7.957 -9.097 -7.890 1.00 97.94 94 VAL A CA 1
ATOM 752 C C . VAL A 1 94 ? 8.852 -8.226 -7.011 1.00 97.94 94 VAL A C 1
ATOM 754 O O . VAL A 1 94 ? 8.642 -7.009 -6.941 1.00 97.94 94 VAL A O 1
ATOM 757 N N . GLY A 1 95 ? 9.842 -8.829 -6.351 1.00 96.88 95 GLY A N 1
ATOM 758 C CA . GLY A 1 95 ? 10.745 -8.130 -5.438 1.00 96.88 95 GLY A CA 1
ATOM 759 C C . GLY A 1 95 ? 10.010 -7.668 -4.181 1.00 96.88 95 GLY A C 1
ATOM 760 O O . GLY A 1 95 ? 9.573 -8.483 -3.378 1.00 96.88 95 GLY A O 1
ATOM 761 N N . ARG A 1 96 ? 9.852 -6.352 -4.004 1.00 96.19 96 ARG A N 1
ATOM 762 C CA . ARG A 1 96 ? 9.219 -5.784 -2.800 1.00 96.19 96 ARG A CA 1
ATOM 763 C C . ARG A 1 96 ? 7.743 -6.197 -2.679 1.00 96.19 96 ARG A C 1
ATOM 765 O O . ARG A 1 96 ? 6.986 -5.944 -3.625 1.00 96.19 96 ARG A O 1
ATOM 772 N N . LYS A 1 97 ? 7.339 -6.728 -1.515 1.00 98.38 97 LYS A N 1
ATOM 773 C CA . LYS A 1 97 ? 5.932 -6.946 -1.118 1.00 98.38 97 LYS A CA 1
ATOM 774 C C . LYS A 1 97 ? 5.131 -5.634 -1.140 1.00 98.38 97 LYS A C 1
ATOM 776 O O . LYS A 1 97 ? 5.699 -4.538 -1.098 1.00 98.38 97 LYS A O 1
ATOM 781 N N . ILE A 1 98 ? 3.808 -5.738 -1.226 1.00 98.69 98 ILE A N 1
ATOM 782 C CA . ILE A 1 98 ? 2.892 -4.589 -1.186 1.00 98.69 98 ILE A CA 1
ATOM 783 C C . ILE A 1 98 ? 2.717 -4.161 0.272 1.00 98.69 98 ILE A C 1
ATOM 785 O O . ILE A 1 98 ? 2.410 -4.983 1.127 1.00 98.69 98 ILE A O 1
ATOM 789 N N . THR A 1 99 ? 2.916 -2.885 0.582 1.00 98.62 99 THR A N 1
ATOM 790 C CA . THR A 1 99 ? 2.842 -2.416 1.972 1.00 98.62 99 THR A CA 1
ATOM 791 C C . THR A 1 99 ? 1.415 -2.041 2.356 1.00 98.62 99 THR A C 1
ATOM 793 O O . THR A 1 99 ? 0.762 -1.289 1.636 1.00 98.62 99 THR A O 1
ATOM 796 N N . LEU A 1 100 ? 0.949 -2.504 3.512 1.00 98.50 100 LEU A N 1
ATOM 797 C CA . LEU A 1 100 ? -0.252 -2.012 4.180 1.00 98.50 100 LEU A CA 1
ATOM 798 C C . LEU A 1 100 ? 0.181 -1.040 5.280 1.00 98.50 100 LEU A C 1
ATOM 800 O O . LEU A 1 100 ? 0.844 -1.433 6.238 1.00 98.50 100 LEU A O 1
ATOM 804 N N . ASN A 1 101 ? -0.149 0.237 5.115 1.00 96.00 101 ASN A N 1
ATOM 805 C CA . ASN A 1 101 ? 0.192 1.277 6.079 1.00 96.00 101 ASN A CA 1
ATOM 806 C C . ASN A 1 101 ? -0.903 1.387 7.146 1.00 96.00 101 ASN A C 1
ATOM 808 O O . ASN A 1 101 ? -2.087 1.507 6.803 1.00 96.00 101 ASN A O 1
ATOM 812 N N . PHE A 1 102 ? -0.490 1.422 8.415 1.00 92.75 102 PHE A N 1
ATOM 813 C CA . PHE A 1 102 ? -1.351 1.706 9.557 1.00 92.75 102 PHE A CA 1
ATOM 814 C C . PHE A 1 102 ? -0.820 2.880 10.377 1.00 92.75 102 PHE A C 1
ATOM 816 O O . PHE A 1 102 ? 0.266 2.815 10.955 1.00 92.75 102 PHE A O 1
ATOM 823 N N . ALA A 1 103 ? -1.606 3.954 10.446 1.00 84.88 103 ALA A N 1
ATOM 824 C CA . ALA A 1 103 ? -1.415 5.025 11.415 1.00 84.88 103 ALA A CA 1
ATOM 825 C C . ALA A 1 103 ? -1.998 4.594 12.769 1.00 84.88 103 ALA A C 1
ATOM 827 O O . ALA A 1 103 ? -3.213 4.589 12.960 1.00 84.88 103 ALA A O 1
ATOM 828 N N . VAL A 1 104 ? -1.135 4.204 13.706 1.00 79.12 104 VAL A N 1
ATOM 829 C CA . VAL A 1 104 ? -1.562 3.698 15.013 1.00 79.12 104 VAL A CA 1
ATOM 830 C C . VAL A 1 104 ? -1.959 4.877 15.900 1.00 79.12 104 VAL A C 1
ATOM 832 O O . VAL A 1 104 ? -1.124 5.696 16.289 1.00 79.12 104 VAL A O 1
ATOM 835 N N . ALA A 1 105 ? -3.253 4.955 16.203 1.00 75.69 105 ALA A N 1
ATOM 836 C CA . ALA A 1 105 ? -3.851 6.003 17.030 1.00 75.69 105 ALA A CA 1
ATOM 837 C C . ALA A 1 105 ? -5.045 5.500 17.859 1.00 75.69 105 ALA A C 1
ATOM 839 O O . ALA A 1 105 ? -6.000 6.235 18.090 1.00 75.69 105 ALA A O 1
ATOM 840 N N . GLY A 1 106 ? -4.995 4.236 18.289 1.00 76.31 106 GLY A N 1
ATOM 841 C CA . GLY A 1 106 ? -6.090 3.590 19.022 1.00 76.31 106 GLY A CA 1
ATOM 842 C C . GLY A 1 106 ? -7.193 3.000 18.137 1.00 76.31 106 GLY A C 1
ATOM 843 O O . GLY A 1 106 ? -8.211 2.581 18.670 1.00 76.31 106 GLY A O 1
ATOM 844 N N . TYR A 1 107 ? -6.984 2.965 16.820 1.00 83.44 107 TYR A N 1
ATOM 845 C CA . TYR A 1 107 ? -7.863 2.294 15.860 1.00 83.44 107 TYR A CA 1
ATOM 846 C C . TYR A 1 107 ? -7.606 0.789 15.807 1.00 83.44 107 TYR A C 1
ATOM 848 O O . TYR A 1 107 ? -6.497 0.334 16.102 1.00 83.44 107 TYR A O 1
ATOM 856 N N . GLU A 1 108 ? -8.620 0.034 15.396 1.00 92.12 108 GLU A N 1
ATOM 857 C CA . GLU A 1 108 ? -8.574 -1.421 15.322 1.00 92.12 108 GLU A CA 1
ATOM 858 C C . GLU A 1 108 ? -7.592 -1.911 14.248 1.00 92.12 108 GLU A C 1
ATOM 860 O O . GLU A 1 108 ? -7.616 -1.469 13.097 1.00 92.12 108 GLU A O 1
ATOM 865 N N . ILE A 1 109 ? -6.735 -2.862 14.620 1.00 94.75 109 ILE A N 1
ATOM 866 C CA . ILE A 1 109 ? -5.876 -3.600 13.692 1.00 94.75 109 ILE A CA 1
ATOM 867 C C . ILE A 1 109 ? -5.957 -5.081 14.062 1.00 94.75 109 ILE A C 1
ATOM 869 O O . ILE A 1 109 ? -5.186 -5.571 14.886 1.00 94.75 109 ILE A O 1
ATOM 873 N N . ASP A 1 110 ? -6.913 -5.779 13.457 1.00 96.56 110 ASP A N 1
ATOM 874 C CA . ASP A 1 110 ? -7.164 -7.205 13.647 1.00 96.56 110 ASP A CA 1
ATOM 875 C C . ASP A 1 110 ? -6.496 -8.050 12.535 1.00 96.56 110 ASP A C 1
ATOM 877 O O . ASP A 1 110 ? -6.916 -7.998 11.368 1.00 96.56 110 ASP A O 1
ATOM 881 N N . PRO A 1 111 ? -5.474 -8.867 12.861 1.00 97.38 111 PRO A N 1
ATOM 882 C CA . PRO A 1 111 ? -4.839 -9.756 11.893 1.00 97.38 111 PRO A CA 1
ATOM 883 C C . PRO A 1 111 ? -5.810 -10.738 11.218 1.00 97.38 111 PRO A C 1
ATOM 885 O O . PRO A 1 111 ? -5.651 -11.014 10.028 1.00 97.38 111 PRO A O 1
ATOM 888 N N . ASP A 1 112 ? -6.845 -11.218 11.915 1.00 98.00 112 ASP A N 1
ATOM 889 C CA . ASP A 1 112 ? -7.813 -12.178 11.366 1.00 98.00 112 ASP A CA 1
ATOM 890 C C . ASP A 1 112 ? -8.704 -11.547 10.295 1.00 98.00 112 ASP A C 1
ATOM 892 O O . ASP A 1 112 ? -9.187 -12.235 9.389 1.00 98.00 112 ASP A O 1
ATOM 896 N N . VAL A 1 113 ? -8.932 -10.234 10.364 1.00 98.38 113 VAL A N 1
ATOM 897 C CA . VAL A 1 113 ? -9.604 -9.487 9.295 1.00 98.38 113 VAL A CA 1
ATOM 898 C C . VAL A 1 113 ? -8.670 -9.335 8.098 1.00 98.38 113 VAL A C 1
ATOM 900 O O . VAL A 1 113 ? -9.098 -9.547 6.962 1.00 98.38 113 VAL A O 1
ATOM 903 N N . LEU A 1 114 ? -7.392 -9.021 8.324 1.00 98.38 114 LEU A N 1
ATOM 904 C CA . LEU A 1 114 ? -6.413 -8.846 7.245 1.00 98.38 114 LEU A CA 1
ATOM 905 C C . LEU A 1 114 ? -6.165 -10.136 6.466 1.00 98.38 114 LEU A C 1
ATOM 907 O O . LEU A 1 114 ? -6.150 -10.101 5.234 1.00 98.38 114 LEU A O 1
ATOM 911 N N . LEU A 1 115 ? -6.060 -11.274 7.154 1.00 98.50 115 LEU A N 1
ATOM 912 C CA . LEU A 1 115 ? -5.831 -12.583 6.538 1.00 98.50 115 LEU A CA 1
ATOM 913 C C . LEU A 1 115 ? -6.937 -12.996 5.555 1.00 98.50 115 LEU A C 1
ATOM 915 O O . LEU A 1 115 ? -6.686 -13.787 4.647 1.00 98.50 115 LEU A O 1
ATOM 919 N N . ARG A 1 116 ? -8.144 -12.426 5.670 1.00 98.19 116 ARG A N 1
ATOM 920 C CA . ARG A 1 116 ? -9.245 -12.661 4.715 1.00 98.19 116 ARG A CA 1
ATOM 921 C C . ARG A 1 116 ? -8.996 -12.020 3.350 1.00 98.19 116 ARG A C 1
ATOM 923 O O . ARG A 1 116 ? -9.597 -12.448 2.368 1.00 98.19 116 ARG A O 1
ATOM 930 N N . TYR A 1 117 ? -8.148 -10.993 3.284 1.00 98.19 117 TYR A N 1
ATOM 931 C CA . TYR A 1 117 ? -8.003 -10.130 2.108 1.00 98.19 117 TYR A CA 1
ATOM 932 C C . TYR A 1 117 ? -6.564 -10.011 1.598 1.00 98.19 117 TYR A C 1
ATOM 934 O O . TYR A 1 117 ? -6.355 -9.804 0.402 1.00 98.19 117 TYR A O 1
ATOM 942 N N . PHE A 1 118 ? -5.569 -10.127 2.478 1.00 98.38 118 PHE A N 1
ATOM 943 C CA . PHE A 1 118 ? -4.182 -9.773 2.187 1.00 98.38 118 PHE A CA 1
ATOM 944 C C . PHE A 1 118 ? -3.228 -10.889 2.616 1.00 98.38 118 PHE A C 1
ATOM 946 O O . PHE A 1 118 ? -2.854 -10.985 3.776 1.00 98.38 118 PHE A O 1
ATOM 953 N N . ASN A 1 119 ? -2.793 -11.728 1.677 1.00 98.31 119 ASN A N 1
ATOM 954 C CA . ASN A 1 119 ? -1.880 -12.838 1.969 1.00 98.31 119 ASN A CA 1
ATOM 955 C C . ASN A 1 119 ? -0.501 -12.338 2.488 1.00 98.31 119 ASN A C 1
ATOM 957 O O . ASN A 1 119 ? 0.160 -11.591 1.761 1.00 98.31 119 ASN A O 1
ATOM 961 N N . PRO A 1 120 ? -0.011 -12.772 3.666 1.00 98.56 120 PRO A N 1
ATOM 962 C CA . PRO A 1 120 ? 1.292 -12.357 4.210 1.00 98.56 120 PRO A CA 1
ATOM 963 C C . PRO A 1 120 ? 2.510 -12.612 3.299 1.00 98.56 120 PRO A C 1
ATOM 965 O O . PRO A 1 120 ? 3.528 -11.921 3.389 1.00 98.56 120 PRO A O 1
ATOM 968 N N . GLU A 1 121 ? 2.408 -13.543 2.349 1.00 98.31 121 GLU A N 1
ATOM 969 C CA . GLU A 1 121 ? 3.449 -13.773 1.337 1.00 98.31 121 GLU A CA 1
ATOM 970 C C . GLU A 1 121 ? 3.554 -12.634 0.314 1.00 98.31 121 GLU A C 1
ATOM 972 O O . GLU A 1 121 ? 4.602 -12.419 -0.292 1.00 98.31 121 GLU A O 1
ATOM 977 N N . LEU A 1 122 ? 2.477 -11.874 0.111 1.00 98.50 122 LEU A N 1
ATOM 978 C CA . LEU A 1 122 ? 2.414 -10.794 -0.878 1.00 98.50 122 LEU A CA 1
ATOM 979 C C . LEU A 1 122 ? 2.430 -9.405 -0.229 1.00 98.50 122 LEU A C 1
ATOM 981 O O . LEU A 1 122 ? 2.747 -8.418 -0.903 1.00 98.50 122 LEU A O 1
ATOM 985 N N . TYR A 1 123 ? 2.097 -9.324 1.060 1.00 98.69 123 TYR A N 1
ATOM 986 C CA . TYR A 1 123 ? 1.903 -8.076 1.787 1.00 98.69 123 TYR A CA 1
ATOM 987 C C . TYR A 1 123 ? 2.825 -7.960 3.004 1.00 98.69 123 TYR A C 1
ATOM 989 O O . TYR A 1 123 ? 3.119 -8.938 3.680 1.00 98.69 123 TYR A O 1
ATOM 997 N N . ILE A 1 124 ? 3.264 -6.735 3.286 1.00 98.50 124 ILE A N 1
ATOM 998 C CA . ILE A 1 124 ? 4.045 -6.366 4.474 1.00 98.50 124 ILE A CA 1
ATOM 999 C C . ILE A 1 124 ? 3.299 -5.276 5.240 1.00 98.50 124 ILE A C 1
ATOM 1001 O O . ILE A 1 124 ? 2.707 -4.388 4.621 1.00 98.50 124 ILE A O 1
ATOM 1005 N N . ILE A 1 125 ? 3.326 -5.309 6.569 1.00 98.00 125 ILE A N 1
ATOM 1006 C CA . ILE A 1 125 ? 2.691 -4.282 7.395 1.00 98.00 125 ILE A CA 1
ATOM 1007 C C . ILE A 1 125 ? 3.709 -3.188 7.713 1.00 98.00 125 ILE A C 1
ATOM 1009 O O . ILE A 1 125 ? 4.840 -3.470 8.104 1.00 98.00 125 ILE A O 1
ATOM 1013 N N . LYS A 1 126 ? 3.303 -1.925 7.590 1.00 94.94 126 LYS A N 1
ATOM 1014 C CA . LYS A 1 126 ? 4.049 -0.783 8.117 1.00 94.94 126 LYS A CA 1
ATOM 1015 C C . LYS A 1 126 ? 3.217 -0.083 9.184 1.00 94.94 126 LYS A C 1
ATOM 1017 O O . LYS A 1 126 ? 2.188 0.513 8.866 1.00 94.94 126 LYS A O 1
ATOM 1022 N N . LEU A 1 127 ? 3.692 -0.115 10.424 1.00 90.69 127 LEU A N 1
ATOM 1023 C CA . LEU A 1 127 ? 3.112 0.636 11.534 1.00 90.69 127 LEU A CA 1
ATOM 1024 C C . LEU A 1 127 ? 3.799 2.001 11.622 1.00 90.69 127 LEU A C 1
ATOM 1026 O O . LEU A 1 127 ? 5.027 2.088 11.681 1.00 90.69 127 LEU A O 1
ATOM 1030 N N . THR A 1 128 ? 3.008 3.069 11.605 1.00 81.88 128 THR A N 1
ATOM 1031 C CA . THR A 1 128 ? 3.479 4.452 11.749 1.00 81.88 128 THR A CA 1
ATOM 1032 C C . THR A 1 128 ? 2.790 5.136 12.929 1.00 81.88 128 THR A C 1
ATOM 1034 O O . THR A 1 128 ? 1.581 4.951 13.094 1.00 81.88 128 THR A O 1
ATOM 1037 N N . PRO A 1 129 ? 3.502 5.964 13.710 1.00 70.50 129 PRO A N 1
ATOM 1038 C CA . PRO A 1 129 ? 2.892 6.836 14.702 1.00 70.50 129 PRO A CA 1
ATOM 1039 C C . PRO A 1 129 ? 1.955 7.813 13.995 1.00 70.50 129 PRO A C 1
ATOM 1041 O O . PRO A 1 129 ? 2.346 8.419 12.994 1.00 70.50 129 PRO A O 1
ATOM 1044 N N . MET A 1 130 ? 0.739 8.014 14.503 1.00 62.88 130 MET A N 1
ATOM 1045 C CA . MET A 1 130 ? -0.052 9.166 14.073 1.00 62.88 130 MET A CA 1
ATOM 1046 C C . MET A 1 130 ? 0.399 10.401 14.856 1.00 62.88 130 MET A C 1
ATOM 1048 O O . MET A 1 130 ? 0.257 10.453 16.078 1.00 62.88 130 MET A O 1
ATOM 1052 N N . HIS A 1 131 ? 0.935 11.399 14.154 1.00 55.53 131 HIS A N 1
ATOM 1053 C CA . HIS A 1 131 ? 1.275 12.688 14.754 1.00 55.53 131 HIS A CA 1
ATOM 1054 C C . HIS A 1 131 ? 0.003 13.419 15.185 1.00 55.53 131 HIS A C 1
ATOM 1056 O O . HIS A 1 131 ? -1.009 13.391 14.476 1.00 55.53 131 HIS A O 1
ATOM 1062 N N . LYS A 1 132 ? 0.063 14.126 16.318 1.00 46.19 132 LYS A N 1
ATOM 1063 C CA . LYS A 1 132 ? -0.969 15.100 16.684 1.00 46.19 132 LYS A CA 1
ATOM 1064 C C . LYS A 1 132 ? -0.980 16.208 15.637 1.00 46.19 132 LYS A C 1
ATOM 1066 O O . LYS A 1 132 ? -0.166 17.124 15.668 1.00 46.19 132 LYS A O 1
ATOM 1071 N N . THR A 1 133 ? -1.886 16.120 14.677 1.00 45.28 133 THR A N 1
ATOM 1072 C CA . THR A 1 133 ? -2.250 17.289 13.879 1.00 45.28 133 THR A CA 1
ATOM 1073 C C . THR A 1 133 ? -3.122 18.200 14.746 1.00 45.28 133 THR A C 1
ATOM 1075 O O . THR A 1 133 ? -3.823 17.718 15.637 1.00 45.28 133 THR A O 1
ATOM 1078 N N . ASN A 1 134 ? -3.138 19.511 14.481 1.00 41.12 134 ASN A N 1
ATOM 1079 C CA . ASN A 1 134 ? -4.055 20.447 15.158 1.00 41.12 134 ASN A CA 1
ATOM 1080 C C . ASN A 1 134 ? -5.527 19.970 15.078 1.00 41.12 134 ASN A C 1
ATOM 1082 O O . ASN A 1 134 ? -6.338 20.285 15.943 1.00 41.12 134 ASN A O 1
ATOM 1086 N N . THR A 1 135 ? -5.861 19.169 14.059 1.00 43.34 135 THR A N 1
ATOM 1087 C CA . THR A 1 135 ? -7.163 18.518 13.873 1.00 43.34 135 THR A CA 1
ATOM 1088 C C . THR A 1 135 ? -7.420 17.370 14.860 1.00 43.34 135 THR A C 1
ATOM 1090 O O . THR A 1 135 ? -8.561 17.160 15.264 1.00 43.34 135 THR A O 1
ATOM 1093 N N . ALA A 1 136 ? -6.393 16.622 15.274 1.00 43.31 136 ALA A N 1
ATOM 1094 C CA . ALA A 1 136 ? -6.510 15.585 16.304 1.00 43.31 136 ALA A CA 1
ATOM 1095 C C . ALA A 1 136 ? -6.709 16.197 17.702 1.00 43.31 136 ALA A C 1
ATOM 1097 O O . ALA A 1 136 ? -7.492 15.672 18.492 1.00 43.31 136 ALA A O 1
ATOM 1098 N N . GLU A 1 137 ? -6.072 17.343 17.976 1.00 43.56 137 GLU A N 1
ATOM 1099 C CA . GLU A 1 137 ? -6.281 18.109 19.214 1.00 43.56 137 GLU A CA 1
ATOM 1100 C C . GLU A 1 137 ? -7.673 18.751 19.273 1.00 43.56 137 GLU A C 1
ATOM 1102 O O . GLU A 1 137 ? -8.317 18.702 20.317 1.00 43.56 137 GLU A O 1
ATOM 1107 N N . SER A 1 138 ? -8.198 19.267 18.153 1.00 42.91 138 SER A N 1
ATOM 1108 C CA . SER A 1 138 ? -9.572 19.795 18.105 1.00 42.91 138 SER A CA 1
ATOM 1109 C C . SER A 1 138 ? -10.660 18.722 18.259 1.00 42.91 138 SER A C 1
ATOM 1111 O O . SER A 1 138 ? -11.804 19.068 18.532 1.00 42.91 138 SER A O 1
ATOM 1113 N N . ASN A 1 139 ? -10.315 17.440 18.078 1.00 43.41 139 ASN A N 1
ATOM 1114 C CA . ASN A 1 139 ? -11.228 16.294 18.189 1.00 43.41 139 ASN A CA 1
ATOM 1115 C C . ASN A 1 139 ? -10.962 15.411 19.430 1.00 43.41 139 ASN A C 1
ATOM 1117 O O . ASN A 1 139 ? -11.502 14.313 19.513 1.00 43.41 139 ASN A O 1
ATOM 1121 N N . ASP A 1 140 ? -10.135 15.870 20.380 1.00 45.69 140 ASP A N 1
ATOM 1122 C CA . ASP A 1 140 ? -9.806 15.190 21.650 1.00 45.69 140 ASP A CA 1
ATOM 1123 C C . ASP A 1 140 ? -9.341 13.719 21.497 1.00 45.69 140 ASP A C 1
ATOM 1125 O O . ASP A 1 140 ? -9.552 12.878 22.375 1.00 45.69 140 ASP A O 1
ATOM 1129 N N . ILE A 1 141 ? -8.673 13.393 20.380 1.00 45.25 141 ILE A N 1
ATOM 1130 C CA . ILE A 1 141 ? -8.114 12.055 20.128 1.00 45.25 141 ILE A CA 1
ATOM 1131 C C . ILE A 1 141 ? -6.865 11.884 21.007 1.00 45.25 141 ILE A C 1
ATOM 1133 O O . ILE A 1 141 ? -5.759 12.301 20.655 1.00 45.25 141 ILE A O 1
ATOM 1137 N N . LYS A 1 142 ? -7.044 11.298 22.196 1.00 41.06 142 LYS A N 1
ATOM 1138 C CA . LYS A 1 142 ? -5.971 11.046 23.172 1.00 41.06 142 LYS A CA 1
ATOM 1139 C C . LYS A 1 142 ? -5.258 9.733 22.864 1.00 41.06 142 LYS A C 1
ATOM 1141 O O . LYS A 1 142 ? -5.815 8.659 23.052 1.00 41.06 142 LYS A O 1
ATOM 1146 N N . THR A 1 143 ? -3.993 9.808 22.467 1.00 43.94 143 THR A N 1
ATOM 1147 C CA . THR A 1 143 ? -3.108 8.637 22.412 1.00 43.94 143 THR A CA 1
ATOM 1148 C C . THR A 1 143 ? -2.521 8.334 23.792 1.00 43.94 143 THR A C 1
ATOM 1150 O O . THR A 1 143 ? -2.015 9.229 24.473 1.00 43.94 143 THR A O 1
ATOM 1153 N N . SER A 1 144 ? -2.519 7.066 24.193 1.00 42.00 144 SER A N 1
ATOM 1154 C CA . SER A 1 144 ? -1.851 6.578 25.402 1.00 42.00 144 SER A CA 1
ATOM 1155 C C . SER A 1 144 ? -0.358 6.308 25.141 1.00 42.00 144 SER A C 1
ATOM 1157 O O . SER A 1 144 ? -0.002 5.223 24.691 1.00 42.00 144 SER A O 1
ATOM 1159 N N . GLY A 1 145 ? 0.526 7.279 25.410 1.00 48.28 145 GLY A N 1
ATOM 1160 C CA . GLY A 1 145 ? 1.991 7.083 25.405 1.00 48.28 145 GLY A CA 1
ATOM 1161 C C . GLY A 1 145 ? 2.803 8.227 24.783 1.00 48.28 145 GLY A C 1
ATOM 1162 O O . GLY A 1 145 ? 2.252 9.090 24.101 1.00 48.28 145 GLY A O 1
ATOM 1163 N N . LYS A 1 146 ? 4.124 8.251 25.029 1.00 47.31 146 LYS A N 1
ATOM 1164 C CA . LYS A 1 146 ? 5.070 9.149 24.339 1.00 47.31 146 LYS A CA 1
ATOM 1165 C C . LYS A 1 146 ? 5.498 8.513 23.010 1.00 47.31 146 LYS A C 1
ATOM 1167 O O . LYS A 1 146 ? 5.906 7.359 22.988 1.00 47.31 146 LYS A O 1
ATOM 1172 N N . TYR A 1 147 ? 5.452 9.272 21.914 1.00 51.38 147 TYR A N 1
ATOM 1173 C CA . TYR A 1 147 ? 5.716 8.790 20.544 1.00 51.38 147 TYR A CA 1
ATOM 1174 C C . TYR A 1 147 ? 7.151 8.297 20.282 1.00 51.38 147 TYR A C 1
ATOM 1176 O O . TYR A 1 147 ? 7.399 7.643 19.274 1.00 51.38 147 TYR A O 1
ATOM 1184 N N . THR A 1 148 ? 8.083 8.573 21.197 1.00 49.84 148 THR A N 1
ATOM 1185 C CA . THR A 1 148 ? 9.476 8.099 21.166 1.00 49.84 148 THR A CA 1
ATOM 1186 C C . THR A 1 148 ? 9.653 6.686 21.730 1.00 49.84 148 THR A C 1
ATOM 1188 O O . THR A 1 148 ? 10.772 6.182 21.785 1.00 49.84 148 THR A O 1
ATOM 1191 N N . GLU A 1 149 ? 8.582 6.056 22.213 1.00 54.72 149 GLU A N 1
ATOM 1192 C CA . GLU A 1 149 ? 8.626 4.741 22.847 1.00 54.72 149 GLU A CA 1
ATOM 1193 C C . GLU A 1 149 ? 7.989 3.696 21.924 1.00 54.72 149 GLU A C 1
ATOM 1195 O O . GLU A 1 149 ? 6.922 3.916 21.363 1.00 54.72 149 GLU A O 1
ATOM 1200 N N . TYR A 1 150 ? 8.631 2.533 21.778 1.00 56.19 150 TYR A N 1
ATOM 1201 C CA . TYR A 1 150 ? 8.124 1.389 20.997 1.00 56.19 150 TYR A CA 1
ATOM 1202 C C . TYR A 1 150 ? 6.877 0.733 21.634 1.00 56.19 150 TYR A C 1
ATOM 1204 O O . TYR A 1 150 ? 6.160 -0.044 21.004 1.00 56.19 150 TYR A O 1
ATOM 1212 N N . TYR A 1 151 ? 6.591 1.064 22.895 1.00 53.72 151 TYR A N 1
ATOM 1213 C CA . TYR A 1 151 ? 5.588 0.395 23.718 1.00 53.72 151 TYR A CA 1
ATOM 1214 C C . TYR A 1 151 ? 4.138 0.401 23.177 1.00 53.72 151 TYR A C 1
ATOM 1216 O O . TYR A 1 151 ? 3.505 -0.647 23.284 1.00 53.72 151 TYR A O 1
ATOM 1224 N N . PRO A 1 152 ? 3.594 1.469 22.547 1.00 64.62 152 PRO A N 1
ATOM 1225 C CA . PRO A 1 152 ? 2.222 1.450 22.036 1.00 64.62 152 PRO A CA 1
ATOM 1226 C C . PRO A 1 152 ? 2.057 0.608 20.757 1.00 64.62 152 PRO A C 1
ATOM 1228 O O . PRO A 1 152 ? 0.932 0.394 20.316 1.00 64.62 152 PRO A O 1
ATOM 1231 N N . TYR A 1 153 ? 3.152 0.114 20.164 1.00 72.06 153 TYR A N 1
ATOM 1232 C CA . TYR A 1 153 ? 3.133 -0.679 18.927 1.00 72.06 153 TYR A CA 1
ATOM 1233 C C . TYR A 1 153 ? 3.431 -2.160 19.155 1.00 72.06 153 TYR A C 1
ATOM 1235 O O . TYR A 1 153 ? 3.144 -2.973 18.283 1.00 72.06 153 TYR A O 1
ATOM 1243 N N . LYS A 1 154 ? 4.002 -2.518 20.312 1.00 80.50 154 LYS A N 1
ATOM 1244 C CA . LYS A 1 154 ? 4.524 -3.863 20.579 1.00 80.50 154 LYS A CA 1
ATOM 1245 C C . LYS A 1 154 ? 3.459 -4.954 20.457 1.00 80.50 154 LYS A C 1
ATOM 1247 O O . LYS A 1 154 ? 3.746 -6.020 19.930 1.00 80.50 154 LYS A O 1
ATOM 1252 N N . GLU A 1 155 ? 2.250 -4.698 20.949 1.00 84.94 155 GLU A N 1
ATOM 1253 C CA . GLU A 1 155 ? 1.160 -5.674 20.876 1.00 84.94 155 GLU A CA 1
ATOM 1254 C C . GLU A 1 155 ? 0.692 -5.891 19.433 1.00 84.94 155 GLU A C 1
ATOM 1256 O O . GLU A 1 155 ? 0.621 -7.033 18.984 1.00 84.94 155 GLU A O 1
ATOM 1261 N N . TYR A 1 156 ? 0.473 -4.807 18.678 1.00 88.44 156 TYR A N 1
ATOM 1262 C CA . TYR A 1 156 ? 0.155 -4.894 17.251 1.00 88.44 156 TYR A CA 1
ATOM 1263 C C . TYR A 1 156 ? 1.248 -5.628 16.473 1.00 88.44 156 TYR A C 1
ATOM 1265 O O . TYR A 1 156 ? 0.942 -6.525 15.694 1.00 88.44 156 TYR A O 1
ATOM 1273 N N . ASP A 1 157 ? 2.514 -5.282 16.711 1.00 89.62 157 ASP A N 1
ATOM 1274 C CA . ASP A 1 157 ? 3.667 -5.900 16.059 1.00 89.62 157 ASP A CA 1
ATOM 1275 C C . ASP A 1 157 ? 3.705 -7.419 16.300 1.00 89.62 157 ASP A C 1
ATOM 1277 O O . ASP A 1 157 ? 3.725 -8.199 15.351 1.00 89.62 157 ASP A O 1
ATOM 1281 N N . ILE A 1 158 ? 3.594 -7.853 17.561 1.00 92.25 158 ILE A N 1
ATOM 1282 C CA . ILE A 1 158 ? 3.572 -9.278 17.924 1.00 92.25 158 ILE A CA 1
ATOM 1283 C C . ILE A 1 158 ? 2.378 -9.998 17.288 1.00 92.25 158 ILE A C 1
ATOM 1285 O O . ILE A 1 158 ? 2.552 -11.068 16.706 1.00 92.25 158 ILE A O 1
ATOM 1289 N N . ASN A 1 159 ? 1.173 -9.434 17.376 1.00 94.94 159 ASN A N 1
ATOM 1290 C CA . ASN A 1 159 ? -0.034 -10.082 16.860 1.00 94.94 159 ASN A CA 1
ATOM 1291 C C . ASN A 1 159 ? 0.014 -10.240 15.332 1.00 94.94 159 ASN A C 1
ATOM 1293 O O . ASN A 1 159 ? -0.340 -11.294 14.806 1.00 94.94 159 ASN A O 1
ATOM 1297 N N . LEU A 1 160 ? 0.509 -9.228 14.618 1.00 97.12 160 LEU A N 1
ATOM 1298 C CA . LEU A 1 160 ? 0.668 -9.263 13.164 1.00 97.12 160 LEU A CA 1
ATOM 1299 C C . LEU A 1 160 ? 1.781 -10.223 12.723 1.00 97.12 160 LEU A C 1
ATOM 1301 O O . LEU A 1 160 ? 1.592 -10.961 11.754 1.00 97.12 160 LEU A O 1
ATOM 1305 N N . GLN A 1 161 ? 2.906 -10.266 13.443 1.00 96.81 161 GLN A N 1
ATOM 1306 C CA . GLN A 1 161 ? 3.968 -11.245 13.190 1.00 96.81 161 GLN A CA 1
ATOM 1307 C C . GLN A 1 161 ? 3.488 -12.679 13.439 1.00 96.81 161 GLN A C 1
ATOM 1309 O O . GLN A 1 161 ? 3.762 -13.563 12.630 1.00 96.81 161 GLN A O 1
ATOM 1314 N N . ASN A 1 162 ? 2.715 -12.915 14.504 1.00 97.88 162 ASN A N 1
ATOM 1315 C CA . ASN A 1 162 ? 2.124 -14.226 14.795 1.00 97.88 162 ASN A CA 1
ATOM 1316 C C . ASN A 1 162 ? 1.145 -14.686 13.701 1.00 97.88 162 ASN A C 1
ATOM 1318 O O . ASN A 1 162 ? 1.024 -15.884 13.456 1.00 97.88 162 ASN A O 1
ATOM 1322 N N . ALA A 1 163 ? 0.483 -13.748 13.019 1.00 97.75 163 ALA A N 1
ATOM 1323 C CA . ALA A 1 163 ? -0.348 -14.020 11.845 1.00 97.75 163 ALA A CA 1
ATOM 1324 C C . ALA A 1 163 ? 0.462 -14.263 10.552 1.00 97.75 163 ALA A C 1
ATOM 1326 O O . ALA A 1 163 ? -0.116 -14.573 9.511 1.00 97.75 163 ALA A O 1
ATOM 1327 N N . GLY A 1 164 ? 1.792 -14.141 10.604 1.00 98.19 164 GLY A N 1
ATOM 1328 C CA . GLY A 1 164 ? 2.710 -14.422 9.500 1.00 98.19 164 GLY A CA 1
ATOM 1329 C C . GLY A 1 164 ? 3.139 -13.201 8.688 1.00 98.19 164 GLY A C 1
ATOM 1330 O O . GLY A 1 164 ? 3.861 -13.359 7.705 1.00 98.19 164 GLY A O 1
ATOM 1331 N N . TYR A 1 165 ? 2.725 -11.985 9.060 1.00 98.38 165 TYR A N 1
ATOM 1332 C CA . TYR A 1 165 ? 3.183 -10.782 8.368 1.00 98.38 165 TYR A CA 1
ATOM 1333 C C . TYR A 1 165 ? 4.608 -10.411 8.770 1.00 98.38 1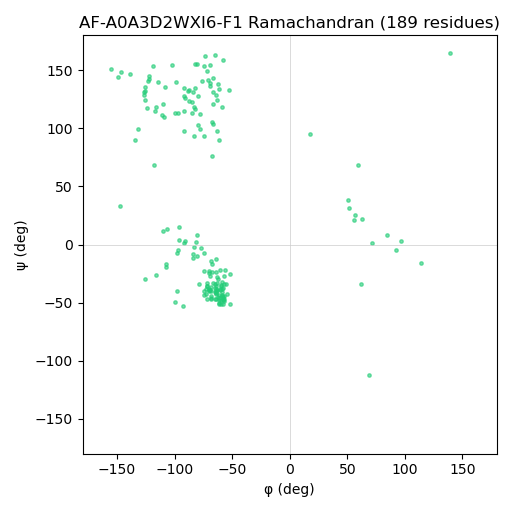65 TYR A C 1
ATOM 1335 O O . TYR A 1 165 ? 4.976 -10.412 9.942 1.00 98.38 165 TYR A O 1
ATOM 1343 N N . GLU A 1 166 ? 5.387 -9.964 7.791 1.00 97.75 166 GLU A N 1
ATOM 1344 C CA . GLU A 1 166 ? 6.516 -9.087 8.081 1.00 97.75 166 GLU A CA 1
ATOM 1345 C C . GLU A 1 166 ? 5.974 -7.725 8.542 1.00 97.75 166 GLU A C 1
ATOM 1347 O O . GLU A 1 166 ? 5.037 -7.183 7.941 1.00 97.75 166 GLU A O 1
ATOM 1352 N N . VAL A 1 167 ? 6.561 -7.161 9.599 1.00 95.62 167 VAL A N 1
ATOM 1353 C CA . VAL A 1 167 ? 6.121 -5.890 10.183 1.00 95.62 167 VAL A CA 1
ATOM 1354 C C . VAL A 1 167 ? 7.299 -4.926 10.280 1.00 95.62 167 VAL A C 1
ATOM 1356 O O . VAL A 1 167 ? 8.364 -5.252 10.799 1.00 95.62 167 VAL A O 1
ATOM 1359 N N . LEU A 1 168 ? 7.101 -3.714 9.767 1.00 92.19 168 LEU A N 1
ATOM 1360 C CA . LEU A 1 168 ? 8.032 -2.599 9.881 1.00 92.19 168 LEU A CA 1
ATOM 1361 C C . LEU A 1 168 ? 7.424 -1.539 10.794 1.00 92.19 168 LEU A C 1
ATOM 1363 O O . LEU A 1 168 ? 6.462 -0.867 10.415 1.00 92.19 168 LEU A O 1
ATOM 1367 N N . VAL A 1 169 ? 8.003 -1.357 11.977 1.00 86.44 169 VAL A N 1
ATOM 1368 C CA . VAL A 1 169 ? 7.614 -0.281 12.895 1.00 86.44 169 VAL A CA 1
ATOM 1369 C C . VAL A 1 169 ? 8.487 0.936 12.624 1.00 86.44 169 VAL A C 1
ATOM 1371 O O . VAL A 1 169 ? 9.702 0.901 12.813 1.00 86.44 169 VAL A O 1
ATOM 1374 N N . PHE A 1 170 ? 7.874 2.019 12.155 1.00 78.94 170 PHE A N 1
ATOM 1375 C CA . PHE A 1 170 ? 8.559 3.296 12.011 1.00 78.94 170 PHE A CA 1
ATOM 1376 C C . PHE A 1 170 ? 8.507 4.034 13.348 1.00 78.94 170 PHE A C 1
ATOM 1378 O O . PHE A 1 170 ? 7.428 4.283 13.872 1.00 78.94 170 PHE A O 1
ATOM 1385 N N . ILE A 1 171 ? 9.660 4.394 13.901 1.00 67.69 171 ILE A N 1
ATOM 1386 C CA . ILE A 1 1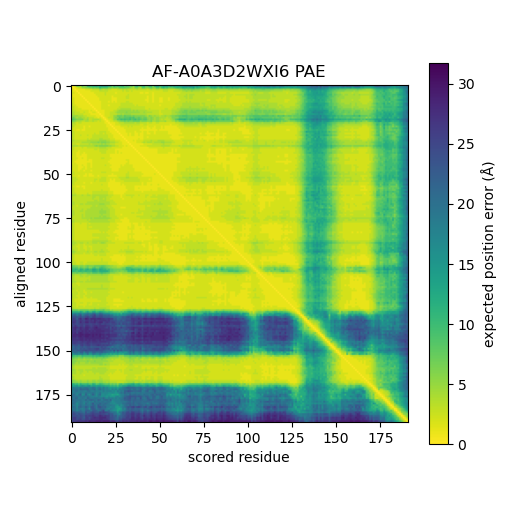71 ? 9.742 5.239 15.093 1.00 67.69 171 ILE A CA 1
ATOM 1387 C C . ILE A 1 171 ? 10.271 6.584 14.609 1.00 67.69 171 ILE A C 1
ATOM 1389 O O . ILE A 1 171 ? 11.419 6.663 14.176 1.00 67.69 171 ILE A O 1
ATOM 1393 N N . ALA A 1 172 ? 9.419 7.612 14.620 1.00 61.59 172 ALA A N 1
ATOM 1394 C CA . ALA A 1 172 ? 9.836 8.960 14.244 1.00 61.59 172 ALA A CA 1
ATOM 1395 C C . ALA A 1 172 ? 10.911 9.451 15.222 1.00 61.59 172 ALA A C 1
ATOM 1397 O O . ALA A 1 172 ? 10.799 9.240 16.436 1.00 61.59 172 ALA A O 1
ATOM 1398 N N . SER A 1 173 ? 11.953 10.107 14.709 1.00 56.12 173 SER A N 1
ATOM 1399 C CA . SER A 1 173 ? 12.899 10.788 15.591 1.00 56.12 173 SER A CA 1
ATOM 1400 C C . SER A 1 173 ? 12.212 11.994 16.242 1.00 56.12 173 SER A C 1
ATOM 1402 O O . SER A 1 173 ? 11.263 12.566 15.702 1.00 56.12 173 SER A O 1
ATOM 1404 N N . LYS A 1 174 ? 12.700 12.412 17.414 1.00 56.34 174 LYS A N 1
ATOM 1405 C CA . LYS A 1 174 ? 12.192 13.610 18.100 1.00 56.34 174 LYS A CA 1
ATOM 1406 C C . LYS A 1 174 ? 12.261 14.861 17.201 1.00 56.34 174 LYS A C 1
ATOM 1408 O O . LYS A 1 174 ? 11.373 15.702 17.244 1.00 56.34 174 LYS A O 1
ATOM 1413 N N . GLU A 1 175 ? 13.286 14.943 16.355 1.00 55.69 175 GLU A N 1
ATOM 1414 C CA . GLU A 1 175 ? 13.529 16.049 15.419 1.00 55.69 175 GLU A CA 1
ATOM 1415 C C . GLU A 1 175 ? 12.535 16.057 14.239 1.00 55.69 175 GLU A C 1
ATOM 1417 O O . GLU A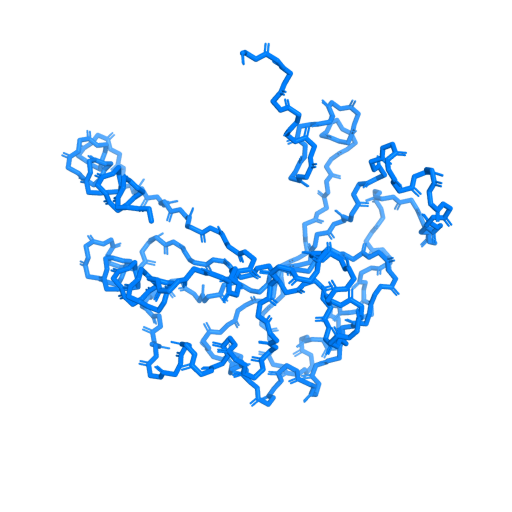 1 175 ? 12.100 17.122 13.796 1.00 55.69 175 GLU A O 1
ATOM 1422 N N . GLU A 1 176 ? 12.122 14.886 13.740 1.00 52.09 176 GLU A N 1
ATOM 1423 C CA . GLU A 1 176 ? 11.075 14.764 12.711 1.00 52.09 176 GLU A CA 1
ATOM 1424 C C . GLU A 1 176 ? 9.691 15.160 13.250 1.00 52.09 176 GLU A C 1
ATOM 1426 O O . GLU A 1 176 ? 8.906 15.794 12.539 1.00 52.09 176 GLU A O 1
ATOM 1431 N N . ASP A 1 177 ? 9.406 14.831 14.514 1.00 52.72 177 ASP A N 1
ATOM 1432 C CA . ASP A 1 177 ? 8.159 15.202 15.193 1.00 52.72 177 ASP A CA 1
ATOM 1433 C C . ASP A 1 177 ? 8.078 16.723 15.430 1.00 52.72 177 ASP A C 1
ATOM 1435 O O . ASP A 1 177 ? 7.080 17.362 15.092 1.00 52.72 177 ASP A O 1
ATOM 1439 N N . GLU A 1 178 ? 9.164 17.335 15.914 1.00 54.66 178 GLU A N 1
ATOM 1440 C CA . GLU A 1 178 ? 9.245 18.783 16.165 1.00 54.66 178 GLU A CA 1
ATOM 1441 C C . GLU A 1 178 ? 9.193 19.621 14.875 1.00 54.66 178 GLU A C 1
ATOM 1443 O O . GLU A 1 178 ? 8.631 20.719 14.865 1.00 54.66 178 GLU A O 1
ATOM 1448 N N . SER A 1 179 ? 9.736 19.104 13.768 1.00 48.84 179 SER A N 1
ATOM 1449 C CA . SER A 1 179 ? 9.791 19.816 12.484 1.00 48.84 179 SER A CA 1
ATOM 1450 C C . SER A 1 179 ? 8.516 19.706 11.636 1.00 48.84 179 SER A C 1
ATOM 1452 O O . SER A 1 179 ? 8.397 20.411 10.633 1.00 48.84 179 SER A O 1
ATOM 1454 N N . LYS A 1 180 ? 7.536 18.871 12.025 1.00 52.31 180 LYS A N 1
ATOM 1455 C CA . LYS A 1 180 ? 6.301 18.587 11.257 1.00 52.31 180 LYS A CA 1
ATOM 1456 C C . LYS A 1 180 ? 6.549 18.077 9.826 1.00 52.31 180 LYS A C 1
ATOM 1458 O O . LYS A 1 180 ? 5.650 18.145 8.991 1.00 52.31 180 LYS A O 1
ATOM 1463 N N . ILE A 1 181 ? 7.729 17.528 9.527 1.00 48.28 181 ILE A N 1
ATOM 1464 C CA . ILE A 1 181 ? 8.094 17.001 8.190 1.00 48.28 181 ILE A CA 1
ATOM 1465 C C . ILE A 1 181 ? 7.524 15.578 7.973 1.00 48.28 181 ILE A C 1
ATOM 1467 O O . ILE A 1 181 ? 7.790 14.891 6.989 1.00 48.28 181 ILE A O 1
ATOM 1471 N N . THR A 1 182 ? 6.677 15.119 8.887 1.00 48.84 182 THR A N 1
ATOM 1472 C CA . THR A 1 182 ? 6.156 13.759 8.916 1.00 48.84 182 THR A CA 1
ATOM 1473 C C . THR A 1 182 ? 4.971 13.544 7.970 1.00 48.84 182 THR A C 1
ATOM 1475 O O . THR A 1 182 ? 4.235 14.464 7.595 1.00 48.84 182 THR A O 1
ATOM 1478 N N . CYS A 1 183 ? 4.775 12.289 7.553 1.00 50.19 183 CYS A N 1
ATOM 1479 C CA . CYS A 1 183 ? 3.677 11.899 6.667 1.00 50.19 183 CYS A CA 1
ATOM 1480 C C . CYS A 1 183 ? 2.321 12.248 7.310 1.00 50.19 183 CYS A C 1
ATOM 1482 O O . CYS A 1 183 ? 1.983 11.719 8.363 1.00 50.19 183 CYS A O 1
ATOM 1484 N N . GLY A 1 184 ? 1.547 13.129 6.667 1.00 47.47 184 GLY A N 1
ATOM 1485 C CA . GLY A 1 184 ? 0.266 13.644 7.179 1.00 47.47 184 GLY A CA 1
ATOM 1486 C C . GLY A 1 184 ? 0.273 15.141 7.515 1.00 47.47 184 GLY A C 1
ATOM 1487 O O . GLY A 1 184 ? -0.793 15.742 7.574 1.00 47.47 184 GLY A O 1
ATOM 1488 N N . ASN A 1 185 ? 1.455 15.756 7.638 1.00 39.88 185 ASN A N 1
ATOM 1489 C CA . ASN A 1 185 ? 1.630 17.186 7.925 1.00 39.88 185 ASN A CA 1
ATOM 1490 C C . ASN A 1 185 ? 2.095 18.012 6.718 1.00 39.88 185 ASN A C 1
ATOM 1492 O O . ASN A 1 185 ? 2.476 19.169 6.884 1.00 39.88 185 ASN A O 1
ATOM 1496 N N . ALA A 1 186 ? 2.035 17.457 5.501 1.00 39.69 186 ALA A N 1
ATOM 1497 C CA . ALA A 1 186 ? 2.263 18.217 4.275 1.00 39.69 186 ALA A CA 1
ATOM 1498 C C . ALA A 1 186 ? 1.128 19.239 4.072 1.00 39.69 186 ALA A C 1
ATOM 1500 O O . ALA A 1 186 ? 0.216 19.050 3.268 1.00 39.69 186 ALA A O 1
ATOM 1501 N N . ILE A 1 187 ? 1.175 20.326 4.839 1.00 36.94 187 ILE A N 1
ATOM 1502 C CA . ILE A 1 187 ? 0.453 21.552 4.562 1.00 36.94 187 ILE A CA 1
ATOM 1503 C C . ILE A 1 187 ? 1.112 22.096 3.299 1.00 36.94 187 ILE A C 1
ATOM 1505 O O . ILE A 1 187 ? 2.226 22.615 3.340 1.00 36.94 187 ILE A O 1
ATOM 1509 N N . LEU A 1 188 ? 0.425 21.969 2.164 1.00 37.69 188 LEU A N 1
ATOM 1510 C CA . LEU A 1 188 ? 0.611 22.921 1.078 1.00 37.69 188 LEU A CA 1
ATOM 1511 C C . LEU A 1 188 ? 0.192 24.277 1.651 1.00 37.69 188 LEU A C 1
ATOM 1513 O O . LEU A 1 188 ? -0.986 24.625 1.666 1.00 37.69 188 LEU A O 1
ATOM 1517 N N . SER A 1 189 ? 1.146 24.998 2.235 1.00 33.97 189 SER A N 1
ATOM 1518 C CA . SER A 1 189 ? 0.943 26.384 2.621 1.00 33.97 189 SER A CA 1
ATOM 1519 C C . SER A 1 189 ? 0.782 27.155 1.320 1.00 33.97 189 SER A C 1
ATOM 1521 O O . SER A 1 189 ? 1.770 27.323 0.613 1.00 33.97 189 SER A O 1
ATOM 1523 N N . ASN A 1 190 ? -0.464 27.509 0.998 1.00 39.50 190 ASN A N 1
ATOM 1524 C CA . ASN A 1 190 ? -0.896 28.447 -0.041 1.00 39.50 190 ASN A CA 1
ATOM 1525 C C . ASN A 1 190 ? 0.165 28.767 -1.109 1.00 39.50 190 ASN A C 1
ATOM 1527 O O . ASN A 1 190 ? 0.967 29.687 -0.928 1.00 39.50 190 ASN A O 1
ATOM 1531 N N . ILE A 1 191 ? 0.114 28.040 -2.226 1.00 33.09 191 ILE A N 1
ATOM 1532 C CA . ILE A 1 191 ? 0.510 28.589 -3.528 1.00 33.09 191 ILE A CA 1
ATOM 1533 C C . ILE A 1 191 ? -0.778 28.928 -4.267 1.00 33.09 191 ILE A C 1
ATOM 1535 O O . ILE A 1 191 ? -1.669 28.047 -4.284 1.00 33.09 191 ILE A O 1
#

pLDDT: mean 83.82, std 20.43, range [33.09, 98.69]

Mean predicted aligned error: 7.93 Å

Radius of gyration: 17.33 Å; Cα contacts (8 Å, |Δi|>4): 258; chains: 1; bounding box: 40×43×44 Å

Nearest PDB structures (foldseek):
  6b4c-assembly4_D  TM=6.204E-01  e=2.115E-02  Trichoderma virens Gv29-8
  6b4c-assembly3_C  TM=5.697E-01  e=4.003E-02  Trichoderma virens Gv29-8
  6b4c-assembly11_K  TM=5.741E-01  e=9.178E-02  Trichoderma virens Gv29-8
  3u3g-assembly3_C  TM=3.809E-01  e=1.843E+00  uncultured organism
  4h8k-assembly1_B  TM=3.002E-01  e=4.503E+00  uncultured organism

Sequence (191 aa):
NPTVLDAAKWFHTHLLPEHEVVHPVVSTMMPKRNEWLKLFIHTWMRMKNRLYGGNAGLQLSINSTNEDERNIMFNGNALSLPEIAKIMDGIVPVGRKITLNFAVAGYEIDPDVLLRYFNPELYIIKLTPMHKTNTAESNDIKTSGKYTEYYPYKEYDINLQNAGYEVLVFIASKEEDESKITCGNAILSNI

Solvent-accessible surface area (backbone atoms only — not comparable to full-atom values): 11152 Å² total; per-residue (Å²): 121,68,64,63,58,52,50,53,53,46,43,58,71,67,44,35,83,81,37,100,72,64,66,60,64,52,72,42,58,53,54,60,84,47,87,57,46,55,61,49,53,55,50,48,53,50,40,23,39,65,76,45,65,6,52,22,46,46,34,38,51,50,42,34,64,40,65,67,62,33,33,58,77,48,74,62,41,41,49,52,69,71,57,48,32,66,59,49,60,93,70,77,68,40,76,49,49,36,32,39,35,28,50,56,64,90,58,51,77,49,51,76,63,42,62,76,60,49,56,44,92,47,30,29,39,33,44,32,73,56,75,84,43,78,68,38,63,77,65,70,68,77,67,83,74,63,77,84,49,70,71,81,47,49,64,58,50,51,51,36,42,75,69,55,28,52,72,44,77,55,72,63,52,74,67,44,64,74,66,47,78,43,97,90,51,80,69,80,73,83,131

Secondary structure (DSSP, 8-state):
-HHHHHHHHHHHHHTGGGSS----EEEE--BTT-TTHHHHHHHHHHIIIIISTT-SEEEEE---SSHHHHHHHTTT-BPPHHHHHHHHTT---SSSPEEEEEEESS----HHHHTTT--TTTEEEEEEEPP--HHHHHTT---SS-TT-STTTHHHHHHHHHTT-EEEE----HHHHHHT-STT-------

Foldseek 3Di:
DCVLVVVVVVCLVPVVVVDVADAAEDEDQAFPPPPCSLVVVVSVQCCCCPVRVLRYAYEHAPQALDQVVSCVVVVNGHDHLVVVLVSCPPRAGGHDAHEYEHADQPHHDALVSCVVRPPQVRYAYEYEHDADDVVCVVVVSDGDDDLQDCVSCVVVCVRNVVSVHHYHYDRDDPVCNVVLVDDPSPPPPDD